Protein AF-A0AA88V898-F1 (afdb_monomer_lite)

Organism: NCBI:txid1293975

Sequence (210 aa):
MVSPIPRSALRLVSNISYLESFGISGSRLSALLRRQPRVVSQPESQLRESVSGALEMGFSADSKMFIHAFAVGSPTKYLYRKLDLFRSLGFLEAECMEMFRKAPTLLATGEEKLRIGVDFFMNTVKCEKTVLIRRPVCLMFSLEGRVIPRCRVIQILKAKRLLKKDSMFYTALFLGEREFLKEFVSEFRDDAEELMIAYKGLTCYTTSQE

Radius of gyration: 22.66 Å; chains: 1; bounding box: 51×41×85 Å

Structure (mmCIF, N/CA/C/O backbone):
data_AF-A0AA88V898-F1
#
_entry.id   AF-A0AA88V898-F1
#
loop_
_atom_site.group_PDB
_atom_site.id
_atom_site.type_symbol
_atom_site.label_atom_id
_atom_site.label_alt_id
_atom_site.label_comp_id
_atom_site.label_asym_id
_atom_site.label_entity_id
_atom_site.label_seq_id
_atom_site.pdbx_PDB_ins_code
_atom_site.Cartn_x
_atom_site.Cartn_y
_atom_site.Cartn_z
_atom_site.occupancy
_atom_site.B_iso_or_equiv
_atom_site.auth_seq_id
_atom_site.auth_comp_id
_atom_site.auth_asym_id
_atom_site.auth_atom_id
_atom_site.pdbx_PDB_model_num
ATOM 1 N N . MET A 1 1 ? 26.488 24.813 -39.186 1.00 47.84 1 MET A N 1
ATOM 2 C CA . MET A 1 1 ? 26.838 23.608 -38.402 1.00 47.84 1 MET A CA 1
ATOM 3 C C . MET A 1 1 ? 25.684 23.312 -37.467 1.00 47.84 1 MET A C 1
ATOM 5 O O . MET A 1 1 ? 25.323 24.189 -36.696 1.00 47.84 1 MET A O 1
ATOM 9 N N . VAL A 1 2 ? 25.065 22.138 -37.578 1.00 56.03 2 VAL A N 1
ATOM 10 C CA . VAL A 1 2 ? 24.037 21.699 -36.624 1.00 56.03 2 VAL A CA 1
ATOM 11 C C . VAL A 1 2 ? 24.766 21.220 -35.372 1.00 56.03 2 VAL A C 1
ATOM 13 O O . VAL A 1 2 ? 25.639 20.359 -35.467 1.00 56.03 2 VAL A O 1
ATOM 16 N N . SER A 1 3 ? 24.470 21.818 -34.221 1.00 58.81 3 SER A N 1
ATOM 17 C CA . SER A 1 3 ? 25.047 21.414 -32.937 1.00 58.81 3 SER A CA 1
ATOM 18 C C . SER A 1 3 ? 24.782 19.920 -32.685 1.00 58.81 3 SER A C 1
ATOM 20 O O . SER A 1 3 ? 23.669 19.464 -32.959 1.00 58.81 3 SER A O 1
ATOM 22 N N . PRO A 1 4 ? 25.752 19.141 -32.165 1.00 72.38 4 PRO A N 1
ATOM 23 C CA . PRO A 1 4 ? 25.534 17.726 -31.888 1.00 72.38 4 PRO A CA 1
ATOM 24 C C . PRO A 1 4 ? 24.364 17.550 -30.917 1.00 72.38 4 PRO A C 1
ATOM 26 O O . PRO A 1 4 ? 24.288 18.243 -29.900 1.00 72.38 4 PRO A O 1
ATOM 29 N N . ILE A 1 5 ? 23.464 16.610 -31.217 1.00 67.31 5 ILE A N 1
ATOM 30 C CA . ILE A 1 5 ? 22.347 16.280 -30.327 1.00 67.31 5 ILE A CA 1
ATOM 31 C C . ILE A 1 5 ? 22.932 15.860 -28.965 1.00 67.31 5 ILE A C 1
ATOM 33 O O . ILE A 1 5 ? 23.773 14.956 -28.919 1.00 67.31 5 ILE A O 1
ATOM 37 N N . PRO A 1 6 ? 22.511 16.480 -27.847 1.00 75.44 6 PRO A N 1
ATOM 38 C CA . PRO A 1 6 ? 23.005 16.113 -26.527 1.00 75.44 6 PRO A CA 1
ATOM 39 C C . PRO A 1 6 ? 22.798 14.620 -26.246 1.00 75.44 6 PRO A C 1
ATOM 41 O O . PRO A 1 6 ? 21.736 14.067 -26.534 1.00 75.44 6 PRO A O 1
ATOM 44 N N . ARG A 1 7 ? 23.775 13.956 -25.613 1.00 70.25 7 ARG A N 1
ATOM 45 C CA . ARG A 1 7 ? 23.677 12.524 -25.246 1.00 70.25 7 ARG A CA 1
ATOM 46 C C . ARG A 1 7 ? 22.417 12.194 -24.431 1.00 70.25 7 ARG A C 1
ATOM 48 O O . ARG A 1 7 ? 21.897 11.086 -24.521 1.00 70.25 7 ARG A O 1
ATOM 55 N N . SER A 1 8 ? 21.918 13.151 -23.649 1.00 69.81 8 SER A N 1
ATOM 56 C CA . SER A 1 8 ? 20.658 13.043 -22.904 1.00 69.81 8 SER A CA 1
ATOM 57 C C . SER A 1 8 ? 19.426 12.969 -23.811 1.00 69.81 8 SER A C 1
ATOM 59 O O . SER A 1 8 ? 18.510 12.205 -23.517 1.00 69.81 8 SER A O 1
ATOM 61 N N . ALA A 1 9 ? 19.412 13.706 -24.924 1.00 74.88 9 ALA A N 1
ATOM 62 C CA . ALA A 1 9 ? 18.326 13.679 -25.898 1.00 74.88 9 ALA A CA 1
ATOM 63 C C . ALA A 1 9 ? 18.324 12.370 -26.706 1.00 74.88 9 ALA A C 1
ATOM 65 O O . ALA A 1 9 ? 17.267 11.771 -26.880 1.00 74.88 9 ALA A O 1
ATOM 66 N N . LEU A 1 10 ? 19.499 11.861 -27.100 1.00 79.62 10 LEU A N 1
ATOM 67 C CA . LEU A 1 10 ? 19.616 10.546 -27.752 1.00 79.62 10 LEU A CA 1
ATOM 68 C C . LEU A 1 10 ? 19.124 9.405 -26.848 1.00 79.62 10 LEU A C 1
ATOM 70 O O . LEU A 1 10 ? 18.410 8.513 -27.301 1.00 79.62 10 LEU A O 1
ATOM 74 N N . ARG A 1 11 ? 19.451 9.460 -25.550 1.00 83.62 11 ARG A N 1
ATOM 75 C CA . ARG A 1 11 ? 18.963 8.487 -24.561 1.00 83.62 11 ARG A CA 1
ATOM 76 C C . ARG A 1 11 ? 17.444 8.508 -24.437 1.00 83.62 11 ARG A C 1
ATOM 78 O O . ARG A 1 11 ? 16.827 7.450 -24.401 1.00 83.62 11 ARG A O 1
ATOM 85 N N . LEU A 1 12 ? 16.851 9.699 -24.364 1.00 86.06 12 LEU A N 1
ATOM 86 C CA . LEU A 1 12 ? 15.404 9.843 -24.242 1.00 86.06 12 LEU A CA 1
ATOM 87 C C . LEU A 1 12 ? 14.685 9.221 -25.446 1.00 86.06 12 LEU A C 1
ATOM 89 O O . LEU A 1 12 ? 13.721 8.488 -25.256 1.00 86.06 12 LEU A O 1
ATOM 93 N N . VAL A 1 13 ? 15.188 9.457 -26.661 1.00 87.56 13 VAL A N 1
ATOM 94 C CA . VAL A 1 13 ? 14.638 8.863 -27.890 1.00 87.56 13 VAL A CA 1
ATOM 95 C C . VAL A 1 13 ? 14.748 7.333 -27.874 1.00 87.56 13 VAL A C 1
ATOM 97 O O . VAL A 1 13 ? 13.758 6.665 -28.162 1.00 87.56 13 VAL A O 1
ATOM 100 N N . SER A 1 14 ? 15.899 6.773 -27.473 1.00 89.19 14 SER A N 1
ATOM 101 C CA . SER A 1 14 ? 16.073 5.311 -27.345 1.00 89.19 14 SER A CA 1
ATOM 102 C C . SER A 1 14 ? 15.087 4.708 -26.340 1.00 89.19 14 SER A C 1
ATOM 104 O O . SER A 1 14 ? 14.377 3.751 -26.644 1.00 89.19 14 SER A O 1
ATOM 106 N N . ASN A 1 15 ? 14.972 5.318 -25.158 1.00 91.62 15 ASN A N 1
ATOM 107 C CA . ASN A 1 15 ? 14.080 4.853 -24.099 1.00 91.62 15 ASN A CA 1
ATOM 108 C C . ASN A 1 15 ? 12.597 4.949 -24.490 1.00 91.62 15 ASN A C 1
ATOM 110 O O . ASN A 1 15 ? 11.817 4.068 -24.133 1.00 91.62 15 ASN A O 1
ATOM 114 N N . ILE A 1 16 ? 12.204 5.997 -25.221 1.00 90.62 16 ILE A N 1
ATOM 115 C CA . ILE A 1 16 ? 10.847 6.128 -25.766 1.00 90.62 16 ILE A CA 1
ATOM 116 C C . ILE A 1 16 ? 10.574 5.008 -26.771 1.00 90.62 16 ILE A C 1
ATOM 118 O O . ILE A 1 16 ? 9.595 4.290 -26.598 1.00 90.62 16 ILE A O 1
ATOM 122 N N . SER A 1 17 ? 11.465 4.801 -27.744 1.00 91.19 17 SER A N 1
ATOM 123 C CA . SER A 1 17 ? 11.325 3.733 -28.745 1.00 91.19 17 SER A CA 1
ATOM 124 C C . SER A 1 17 ? 11.238 2.346 -28.094 1.00 91.19 17 SER A C 1
ATOM 126 O O . SER A 1 17 ? 10.381 1.529 -28.434 1.00 91.19 17 SER A O 1
ATOM 128 N N . TYR A 1 18 ? 12.056 2.104 -27.065 1.00 90.62 18 TYR A N 1
ATOM 129 C CA . TYR A 1 18 ? 11.977 0.887 -26.267 1.00 90.62 18 TYR A CA 1
ATOM 130 C C . TYR A 1 18 ? 10.599 0.727 -25.613 1.00 90.62 18 TYR A C 1
ATOM 132 O O . TYR A 1 18 ? 9.974 -0.313 -25.781 1.00 90.62 18 TYR A O 1
ATOM 140 N N . LEU A 1 19 ? 10.076 1.744 -24.926 1.00 88.69 19 LEU A N 1
ATOM 141 C CA . LEU A 1 19 ? 8.747 1.690 -24.302 1.00 88.69 19 LEU A CA 1
ATOM 142 C C . LEU A 1 19 ? 7.615 1.488 -25.325 1.00 88.69 19 LEU A C 1
ATOM 144 O O . LEU A 1 19 ? 6.673 0.736 -25.060 1.00 88.69 19 LEU A O 1
ATOM 148 N N . GLU A 1 20 ? 7.719 2.107 -26.500 1.00 89.69 20 GLU A N 1
ATOM 149 C CA . GLU A 1 20 ? 6.762 1.938 -27.598 1.00 89.69 20 GLU A CA 1
ATOM 150 C C . GLU A 1 20 ? 6.730 0.496 -28.114 1.00 89.69 20 GLU A C 1
ATOM 152 O O . GLU A 1 20 ? 5.644 -0.015 -28.390 1.00 89.69 20 GLU A O 1
ATOM 157 N N . SER A 1 21 ? 7.872 -0.202 -28.138 1.00 88.50 21 SER A N 1
ATOM 158 C CA . SER A 1 21 ? 7.927 -1.628 -28.501 1.00 88.50 21 SER A CA 1
ATOM 159 C C . SER A 1 21 ? 7.159 -2.549 -27.536 1.00 88.50 21 SER A C 1
ATOM 161 O O . SER A 1 21 ? 6.770 -3.648 -27.921 1.00 88.50 21 SER A O 1
ATOM 163 N N . PHE A 1 22 ? 6.866 -2.084 -26.314 1.00 80.19 22 PHE A N 1
ATOM 164 C CA . PHE A 1 22 ? 6.005 -2.764 -25.331 1.00 80.19 22 PHE A CA 1
ATOM 165 C C . PHE A 1 22 ? 4.571 -2.203 -25.304 1.00 80.19 22 PHE A C 1
ATOM 167 O O . PHE A 1 22 ? 3.823 -2.461 -24.362 1.00 80.19 22 PHE A O 1
ATOM 174 N N . GLY A 1 23 ? 4.175 -1.400 -26.298 1.00 83.31 23 GLY A N 1
ATOM 175 C CA . GLY A 1 23 ? 2.830 -0.819 -26.388 1.00 83.31 23 GLY A CA 1
ATOM 176 C C . GLY A 1 23 ? 2.601 0.408 -25.495 1.00 83.31 23 GLY A C 1
ATOM 177 O O . GLY A 1 23 ? 1.468 0.873 -25.343 1.00 83.31 23 GLY A O 1
ATOM 178 N N . ILE A 1 24 ? 3.654 0.976 -24.898 1.00 85.94 24 ILE A N 1
ATOM 179 C CA . ILE A 1 24 ? 3.558 2.167 -24.041 1.00 85.94 24 ILE A CA 1
ATOM 180 C C . ILE A 1 24 ? 3.788 3.412 -24.899 1.00 85.94 24 ILE A C 1
ATOM 182 O O . ILE A 1 24 ? 4.860 4.008 -24.896 1.00 85.94 24 ILE A O 1
ATOM 186 N N . SER A 1 25 ? 2.750 3.820 -25.626 1.00 87.81 25 SER A N 1
ATOM 187 C CA . SER A 1 25 ? 2.774 4.967 -26.541 1.00 87.81 25 SER A CA 1
ATOM 188 C C . SER A 1 25 ? 1.676 5.996 -26.219 1.00 87.81 25 SER A C 1
ATOM 190 O O . SER A 1 25 ? 0.873 5.828 -25.289 1.00 87.81 25 SER A O 1
ATOM 192 N N . GLY A 1 26 ? 1.669 7.120 -26.943 1.00 88.31 26 GLY A N 1
ATOM 193 C CA . GLY A 1 26 ? 0.605 8.129 -26.891 1.00 88.31 26 GLY A CA 1
ATOM 194 C C . GLY A 1 26 ? 0.291 8.655 -25.483 1.00 88.31 26 GLY A C 1
ATOM 195 O O . GLY A 1 26 ? 1.165 9.130 -24.752 1.00 88.31 26 GLY A O 1
ATOM 196 N N . SER A 1 27 ? -0.982 8.574 -25.080 1.00 87.19 27 SER A N 1
ATOM 197 C CA . SER A 1 27 ? -1.460 9.087 -23.787 1.00 87.19 27 SER A CA 1
ATOM 198 C C . SER A 1 27 ? -0.817 8.391 -22.581 1.00 87.19 27 SER A C 1
ATOM 200 O O . SER A 1 27 ? -0.650 9.014 -21.529 1.00 87.19 27 SER A O 1
ATOM 202 N N . ARG A 1 28 ? -0.399 7.128 -22.725 1.00 83.56 28 ARG A N 1
ATOM 203 C CA . ARG A 1 28 ? 0.266 6.359 -21.663 1.00 83.56 28 ARG A CA 1
ATOM 204 C C . ARG A 1 28 ? 1.696 6.815 -21.452 1.00 83.56 28 ARG A C 1
ATOM 206 O O . ARG A 1 28 ? 2.096 7.040 -20.311 1.00 83.56 28 ARG A O 1
ATOM 213 N N . LEU A 1 29 ? 2.434 6.999 -22.543 1.00 87.62 29 LEU A N 1
ATOM 214 C CA . LEU A 1 29 ? 3.777 7.562 -22.497 1.00 87.62 29 LEU A CA 1
ATOM 215 C C . LEU A 1 29 ? 3.742 8.985 -21.924 1.00 87.62 29 LEU A C 1
ATOM 217 O O . LEU A 1 29 ? 4.525 9.308 -21.034 1.00 87.62 29 LEU A O 1
ATOM 221 N N . SER A 1 30 ? 2.768 9.804 -22.337 1.00 88.38 30 SER A N 1
ATOM 222 C CA . SER A 1 30 ? 2.543 11.136 -21.756 1.00 88.38 30 SER A CA 1
ATOM 223 C C . SER A 1 30 ? 2.268 11.074 -20.246 1.00 88.38 30 SER A C 1
ATOM 225 O O . SER A 1 30 ? 2.824 11.858 -19.472 1.00 88.38 30 SER A O 1
ATOM 227 N N . ALA A 1 31 ? 1.448 10.120 -19.792 1.00 85.50 31 ALA A N 1
ATOM 228 C CA . ALA A 1 31 ? 1.181 9.917 -18.370 1.00 85.50 31 ALA A CA 1
ATOM 229 C C . ALA A 1 31 ? 2.435 9.475 -17.595 1.00 85.50 31 ALA A C 1
ATOM 231 O O . ALA A 1 31 ? 2.662 9.967 -16.487 1.00 85.50 31 ALA A O 1
ATOM 232 N N . LEU A 1 32 ? 3.256 8.592 -18.172 1.00 84.44 32 LEU A N 1
ATOM 233 C CA . LEU A 1 32 ? 4.527 8.152 -17.592 1.00 84.44 32 LEU A CA 1
ATOM 234 C C . LEU A 1 32 ? 5.517 9.317 -17.477 1.00 84.44 32 LEU A C 1
ATOM 236 O O . LEU A 1 32 ? 6.031 9.561 -16.389 1.00 84.44 32 LEU A O 1
ATOM 240 N N . LEU A 1 33 ? 5.712 10.088 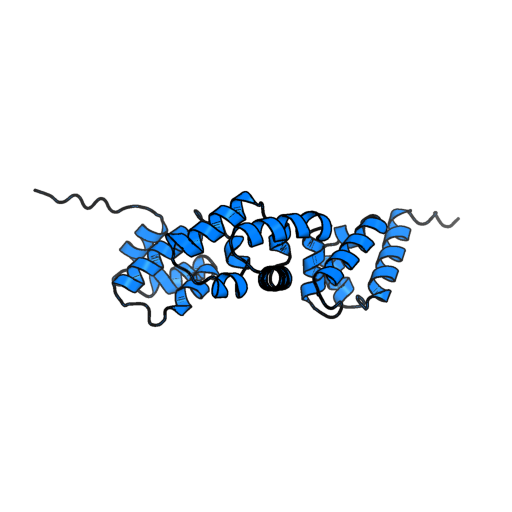-18.549 1.00 87.12 33 LEU A N 1
ATOM 241 C CA . LEU A 1 33 ? 6.582 11.269 -18.568 1.00 87.12 33 LEU A CA 1
ATOM 242 C C . LEU A 1 33 ? 6.156 12.318 -17.536 1.00 87.12 33 LEU A C 1
ATOM 244 O O . LEU A 1 33 ? 7.003 12.922 -16.885 1.00 87.12 33 LEU A O 1
ATOM 248 N N . ARG A 1 34 ? 4.847 12.511 -17.342 1.00 87.19 34 ARG A N 1
ATOM 249 C CA . ARG A 1 34 ? 4.314 13.463 -16.358 1.00 87.19 34 ARG A CA 1
ATOM 250 C C . ARG A 1 34 ? 4.505 12.994 -14.919 1.00 87.19 34 ARG A C 1
ATOM 252 O O . ARG A 1 34 ? 4.830 13.797 -14.052 1.00 87.19 34 ARG A O 1
ATOM 259 N N . ARG A 1 35 ? 4.243 11.714 -14.644 1.00 81.88 35 ARG A N 1
ATOM 260 C CA . ARG A 1 35 ? 4.259 11.171 -13.275 1.00 81.88 35 ARG A CA 1
ATOM 261 C C . ARG A 1 35 ? 5.658 10.784 -12.815 1.00 81.88 35 ARG A C 1
ATOM 263 O O . ARG A 1 35 ? 5.962 10.901 -11.634 1.00 81.88 35 ARG A O 1
ATOM 270 N N . GLN A 1 36 ? 6.474 10.267 -13.726 1.00 81.31 36 GLN A N 1
ATOM 271 C CA . GLN A 1 36 ? 7.766 9.657 -13.430 1.00 81.31 36 GLN A CA 1
ATOM 272 C C . GLN A 1 36 ? 8.790 9.975 -14.537 1.00 81.31 36 GLN A C 1
ATOM 274 O O . GLN A 1 36 ? 9.343 9.061 -15.151 1.00 81.31 36 GLN A O 1
ATOM 279 N N . PRO A 1 37 ? 9.108 11.263 -14.782 1.00 84.81 37 PRO A N 1
ATOM 280 C CA . PRO A 1 37 ? 10.052 11.656 -15.836 1.00 84.81 37 PRO A CA 1
ATOM 281 C C . PRO A 1 37 ? 11.432 11.005 -15.661 1.00 84.81 37 PRO A C 1
ATOM 283 O O . PRO A 1 37 ? 12.114 10.702 -16.638 1.00 84.81 37 PRO A O 1
ATOM 286 N N . ARG A 1 38 ? 11.819 10.725 -14.407 1.00 83.25 38 ARG A N 1
ATOM 287 C CA . ARG A 1 38 ? 13.090 10.075 -14.071 1.00 83.25 38 ARG A CA 1
ATOM 288 C C . ARG A 1 38 ? 13.240 8.703 -14.726 1.00 83.25 38 ARG A C 1
ATOM 290 O O . ARG A 1 38 ? 14.329 8.417 -15.209 1.00 83.25 38 ARG A O 1
ATOM 297 N N . VAL A 1 39 ? 12.164 7.920 -14.817 1.00 81.88 39 VAL A N 1
ATOM 298 C CA . VAL A 1 39 ? 12.181 6.564 -15.395 1.00 81.88 39 VAL A CA 1
ATOM 299 C C . VAL A 1 39 ? 12.580 6.604 -16.867 1.00 81.88 39 VAL A C 1
ATOM 301 O O . VAL A 1 39 ? 13.430 5.844 -17.311 1.00 81.88 39 VAL A O 1
ATOM 304 N N . VAL A 1 40 ? 12.041 7.563 -17.622 1.00 83.56 40 VAL A N 1
ATOM 305 C CA . VAL A 1 40 ? 12.319 7.676 -19.063 1.00 83.56 40 VAL A CA 1
ATOM 306 C C . VAL A 1 40 ? 13.704 8.285 -19.334 1.00 83.56 40 VAL A C 1
ATOM 308 O O . VAL A 1 40 ? 14.269 8.095 -20.405 1.00 83.56 40 VAL A O 1
ATOM 311 N N . SER A 1 41 ? 14.303 8.977 -18.360 1.00 84.31 41 SER A N 1
ATOM 312 C CA . SER A 1 41 ? 15.663 9.542 -18.462 1.00 84.31 41 SER A CA 1
ATOM 313 C C . SER A 1 41 ? 16.789 8.640 -17.922 1.00 84.31 41 SER A C 1
ATOM 315 O O . SER A 1 41 ? 17.974 8.977 -18.065 1.00 84.31 41 SER A O 1
ATOM 317 N N . GLN A 1 42 ? 16.441 7.516 -17.286 1.00 84.75 42 GLN A N 1
ATOM 318 C CA . GLN A 1 42 ? 17.398 6.568 -16.710 1.00 84.75 42 GLN A CA 1
ATOM 319 C C . GLN A 1 42 ? 18.274 5.907 -17.787 1.00 84.75 42 GLN A C 1
ATOM 321 O O . GLN A 1 42 ? 17.905 5.894 -18.964 1.00 84.75 42 GLN A O 1
ATOM 326 N N . PRO A 1 43 ? 19.445 5.356 -17.413 1.00 87.81 43 PRO A N 1
ATOM 327 C CA . PRO A 1 43 ? 20.198 4.472 -18.297 1.00 87.81 43 PRO A CA 1
ATOM 328 C C . PRO A 1 43 ? 19.296 3.367 -18.858 1.00 87.81 43 PRO A C 1
ATOM 330 O O . PRO A 1 43 ? 18.490 2.800 -18.124 1.00 87.81 43 PRO A O 1
ATOM 333 N N . GLU A 1 44 ? 19.451 3.053 -20.144 1.00 86.44 44 GLU A N 1
ATOM 334 C CA . GLU A 1 44 ? 18.592 2.090 -20.847 1.00 86.44 44 GLU A CA 1
ATOM 335 C C . GLU A 1 44 ? 18.550 0.720 -20.147 1.00 86.44 44 GLU A C 1
ATOM 337 O O . GLU A 1 44 ? 17.489 0.111 -20.040 1.00 86.44 44 GLU A O 1
ATOM 342 N N . SER A 1 45 ? 19.676 0.267 -19.585 1.00 85.94 45 SER A N 1
ATOM 343 C CA . SER A 1 45 ? 19.745 -0.966 -18.792 1.00 85.94 45 SER A CA 1
ATOM 344 C C . SER A 1 45 ? 18.793 -0.960 -17.592 1.00 85.94 45 SER A C 1
ATOM 346 O O . SER A 1 45 ? 18.072 -1.929 -17.381 1.00 85.94 45 SER A O 1
ATOM 348 N N . GLN A 1 46 ? 18.717 0.148 -16.849 1.00 84.62 46 GLN A N 1
ATOM 349 C CA . GLN A 1 46 ? 17.816 0.271 -15.699 1.00 84.62 46 GLN A CA 1
ATOM 350 C C . GLN A 1 46 ? 16.351 0.302 -16.134 1.00 84.62 46 GLN A C 1
ATOM 352 O O . GLN A 1 46 ? 15.497 -0.295 -15.479 1.00 84.62 46 GLN A O 1
ATOM 357 N N . LEU A 1 47 ? 16.046 0.970 -17.251 1.00 86.50 47 LEU A N 1
ATOM 358 C CA . LEU A 1 47 ? 14.694 0.970 -17.805 1.00 86.50 47 LEU A CA 1
ATOM 359 C C . LEU A 1 47 ? 14.264 -0.451 -18.196 1.00 86.50 47 LEU A C 1
ATOM 361 O O . LEU A 1 47 ? 13.160 -0.873 -17.854 1.00 86.50 47 LEU A O 1
ATOM 365 N N . ARG A 1 48 ? 15.156 -1.207 -18.847 1.00 86.69 48 ARG A N 1
ATOM 366 C CA . ARG A 1 48 ? 14.939 -2.613 -19.220 1.00 86.69 48 ARG A CA 1
ATOM 367 C C . ARG A 1 48 ? 14.713 -3.506 -18.002 1.00 86.69 48 ARG A C 1
ATOM 369 O O . ARG A 1 48 ? 13.755 -4.272 -17.994 1.00 86.69 48 ARG A O 1
ATOM 376 N N . GLU A 1 49 ? 15.521 -3.366 -16.952 1.00 84.56 49 GLU A N 1
ATOM 377 C CA . GLU A 1 49 ? 15.316 -4.081 -15.681 1.00 84.56 49 GLU A CA 1
ATOM 378 C C . GLU A 1 49 ? 13.958 -3.756 -15.051 1.00 84.56 49 GLU A C 1
ATOM 380 O O . GLU A 1 49 ? 13.265 -4.644 -14.556 1.00 84.56 49 GLU A O 1
ATOM 385 N N . SER A 1 50 ? 13.550 -2.487 -15.100 1.00 83.06 50 SER A N 1
ATOM 386 C CA . SER A 1 50 ? 12.270 -2.043 -14.544 1.00 83.06 50 SER A CA 1
ATOM 387 C C . SER A 1 50 ? 11.086 -2.650 -15.306 1.00 83.06 50 SER A C 1
ATOM 389 O O . SER A 1 50 ? 10.120 -3.105 -14.689 1.00 83.06 50 SER A O 1
ATOM 391 N N . VAL A 1 51 ? 11.170 -2.688 -16.643 1.00 85.19 51 VAL A N 1
ATOM 392 C CA . VAL A 1 51 ? 10.174 -3.333 -17.514 1.00 85.19 51 VAL A CA 1
ATOM 393 C C . VAL A 1 51 ? 10.140 -4.844 -17.273 1.00 85.19 51 VAL A C 1
ATOM 395 O O . VAL A 1 51 ? 9.055 -5.379 -17.053 1.00 85.19 51 VAL A O 1
ATOM 398 N N . SER A 1 52 ? 11.294 -5.521 -17.235 1.00 84.44 52 SER A N 1
ATOM 399 C CA . SER A 1 52 ? 11.375 -6.966 -16.952 1.00 84.44 52 SER A CA 1
ATOM 400 C C . SER A 1 52 ? 10.755 -7.301 -15.602 1.00 84.44 52 SER A C 1
ATOM 402 O O . SER A 1 52 ? 9.879 -8.155 -15.520 1.00 84.44 52 SER A O 1
ATOM 404 N N . GLY A 1 53 ? 11.109 -6.551 -14.555 1.00 82.19 53 GLY A N 1
ATOM 405 C CA . GLY A 1 53 ? 10.549 -6.753 -13.223 1.00 82.19 53 GLY A CA 1
ATOM 406 C C . GLY A 1 53 ? 9.036 -6.571 -13.174 1.00 82.19 53 GLY A C 1
ATOM 407 O O . GLY A 1 53 ? 8.344 -7.330 -12.500 1.00 82.19 53 GLY A O 1
ATOM 408 N N . ALA A 1 54 ? 8.492 -5.595 -13.905 1.00 84.00 54 ALA A N 1
ATOM 409 C CA . ALA A 1 54 ? 7.046 -5.433 -14.019 1.00 84.00 54 ALA A CA 1
ATOM 410 C C . ALA A 1 54 ? 6.384 -6.648 -14.699 1.00 84.00 54 ALA A C 1
ATOM 412 O O . ALA A 1 54 ? 5.347 -7.125 -14.237 1.00 84.00 54 ALA A O 1
ATOM 413 N N . LEU A 1 55 ? 6.989 -7.186 -15.755 1.00 84.06 55 LEU A N 1
ATOM 414 C CA . LEU A 1 55 ? 6.475 -8.369 -16.449 1.00 84.06 55 LEU A CA 1
ATOM 415 C C . LEU A 1 55 ? 6.568 -9.635 -15.584 1.00 84.06 55 LEU A C 1
ATOM 417 O O . LEU A 1 55 ? 5.584 -10.365 -15.482 1.00 84.06 55 LEU A O 1
ATOM 421 N N . GLU A 1 56 ? 7.692 -9.856 -14.900 1.00 82.44 56 GLU A N 1
ATOM 422 C CA . GLU A 1 56 ? 7.900 -10.972 -13.960 1.00 82.44 56 GLU A CA 1
ATOM 423 C C . GLU A 1 56 ? 6.880 -10.967 -12.819 1.00 82.44 56 GLU A C 1
ATOM 425 O O . GLU A 1 56 ? 6.397 -12.011 -12.388 1.00 82.44 56 GLU A O 1
ATOM 430 N N . MET A 1 57 ? 6.474 -9.780 -12.366 1.00 78.62 57 MET A N 1
ATOM 431 C CA . MET A 1 57 ? 5.411 -9.636 -11.373 1.00 78.62 57 MET A CA 1
ATOM 432 C C . MET A 1 57 ? 4.005 -9.939 -11.908 1.00 78.62 57 MET A C 1
ATOM 434 O O . MET A 1 57 ? 3.028 -9.856 -11.159 1.00 78.62 57 MET A O 1
ATOM 438 N N . GLY A 1 58 ? 3.876 -10.269 -13.192 1.00 82.69 58 GLY A N 1
ATOM 439 C CA . GLY A 1 58 ? 2.609 -10.571 -13.843 1.00 82.69 58 GLY A CA 1
ATOM 440 C C . GLY A 1 58 ? 1.785 -9.329 -14.172 1.00 82.69 58 GLY A C 1
ATOM 441 O O . GLY A 1 58 ? 0.560 -9.424 -14.301 1.00 82.69 58 GLY A O 1
ATOM 442 N N . PHE A 1 59 ? 2.407 -8.147 -14.280 1.00 84.00 59 PHE A N 1
ATOM 443 C CA . PHE A 1 59 ? 1.713 -6.998 -14.851 1.00 84.00 59 PHE A CA 1
ATOM 444 C C . PHE A 1 59 ? 1.626 -7.153 -16.367 1.00 84.00 59 PHE A C 1
ATOM 446 O O . PHE A 1 59 ? 2.636 -7.269 -17.053 1.00 84.00 59 PHE A O 1
ATOM 453 N N . SER A 1 60 ? 0.411 -7.061 -16.903 1.00 81.31 60 SER A N 1
ATOM 454 C CA . SER A 1 60 ? 0.239 -6.833 -18.336 1.00 81.31 60 SER A CA 1
ATOM 455 C C . SER A 1 60 ? 0.755 -5.437 -18.691 1.00 81.31 60 SER A C 1
ATOM 457 O O . SER A 1 60 ? 0.404 -4.460 -18.015 1.00 81.31 60 SER A O 1
ATOM 459 N N . ALA A 1 61 ? 1.533 -5.342 -19.773 1.00 75.69 61 ALA A N 1
ATOM 460 C CA . ALA A 1 61 ? 1.958 -4.072 -20.354 1.00 75.69 61 ALA A CA 1
ATOM 461 C C . ALA A 1 61 ? 0.758 -3.172 -20.691 1.00 75.69 61 ALA A C 1
ATOM 463 O O . ALA A 1 61 ? 0.866 -1.952 -20.608 1.00 75.69 61 ALA A O 1
ATOM 464 N N . ASP A 1 62 ? -0.427 -3.747 -20.924 1.00 77.31 62 ASP A N 1
ATOM 465 C CA . ASP A 1 62 ? -1.657 -3.005 -21.196 1.00 77.31 62 ASP A CA 1
ATOM 466 C C . ASP A 1 62 ? -2.327 -2.425 -19.941 1.00 77.31 62 ASP A C 1
ATOM 468 O O . ASP A 1 62 ? -3.171 -1.531 -20.039 1.00 77.31 62 ASP A O 1
ATOM 472 N N . SER A 1 63 ? -1.917 -2.840 -18.743 1.00 79.19 63 SER A N 1
ATOM 473 C CA . SER A 1 63 ? -2.509 -2.365 -17.493 1.00 79.19 63 SER A CA 1
ATOM 474 C C . SER A 1 63 ? -2.093 -0.933 -17.154 1.00 79.19 63 SER A C 1
ATOM 476 O O . SER A 1 63 ? -0.912 -0.585 -17.154 1.00 79.19 63 SER A O 1
ATOM 478 N N . LYS A 1 64 ? -3.048 -0.108 -16.703 1.00 77.19 64 LYS A N 1
ATOM 479 C CA . LYS A 1 64 ? -2.748 1.208 -16.100 1.00 77.19 64 LYS A CA 1
ATOM 480 C C . LYS A 1 64 ? -1.835 1.093 -14.871 1.00 77.19 64 LYS A C 1
ATOM 482 O O . LYS A 1 64 ? -1.124 2.044 -14.552 1.00 77.19 64 LYS A O 1
ATOM 487 N N . MET A 1 65 ? -1.836 -0.061 -14.198 1.00 79.12 65 MET A N 1
ATOM 488 C CA . MET A 1 65 ? -0.981 -0.317 -13.038 1.00 79.12 65 MET A CA 1
ATOM 489 C C . MET A 1 65 ? 0.482 -0.571 -13.420 1.00 79.12 65 MET A C 1
ATOM 491 O O . MET A 1 65 ? 1.361 -0.382 -12.585 1.00 79.12 65 MET A O 1
ATOM 495 N N . PHE A 1 66 ? 0.764 -0.905 -14.684 1.00 78.31 66 PHE A N 1
ATOM 496 C CA . PHE A 1 66 ? 2.124 -1.135 -15.179 1.00 78.31 66 PHE A CA 1
ATOM 497 C C . PHE A 1 66 ? 3.042 0.064 -14.899 1.00 78.31 66 PHE A C 1
ATOM 499 O O . PHE A 1 66 ? 4.150 -0.089 -14.400 1.00 78.31 66 PHE A O 1
ATOM 506 N N . ILE A 1 67 ? 2.529 1.287 -15.085 1.00 77.81 67 ILE A N 1
ATOM 507 C CA . ILE A 1 67 ? 3.280 2.524 -14.817 1.00 77.81 67 ILE A CA 1
ATOM 508 C C . ILE A 1 67 ? 3.649 2.670 -13.329 1.00 77.81 67 ILE A C 1
ATOM 510 O O . ILE A 1 67 ? 4.658 3.282 -12.982 1.00 77.81 67 ILE A O 1
ATOM 514 N N . HIS A 1 68 ? 2.840 2.120 -12.425 1.00 77.12 68 HIS A N 1
ATOM 515 C CA . HIS A 1 68 ? 3.110 2.187 -10.993 1.00 77.12 68 HIS A CA 1
ATOM 516 C C . HIS A 1 68 ? 4.205 1.207 -10.552 1.00 77.12 68 HIS A C 1
ATOM 518 O O . HIS A 1 68 ? 4.838 1.463 -9.529 1.00 77.12 68 HIS A O 1
ATOM 524 N N . ALA A 1 69 ? 4.488 0.151 -11.323 1.00 76.88 69 ALA A N 1
ATOM 525 C CA . ALA A 1 69 ? 5.623 -0.733 -11.059 1.00 76.88 69 ALA A CA 1
ATOM 526 C C . ALA A 1 69 ? 6.964 0.013 -11.184 1.00 76.88 69 ALA A C 1
ATOM 528 O O . ALA A 1 69 ? 7.865 -0.200 -10.377 1.00 76.88 69 ALA A O 1
ATOM 529 N N . PHE A 1 70 ? 7.059 0.980 -12.103 1.00 74.88 70 PHE A N 1
ATOM 530 C CA . PHE A 1 70 ? 8.256 1.809 -12.274 1.00 74.88 70 PHE A CA 1
ATOM 531 C C . PHE A 1 70 ? 8.553 2.742 -11.093 1.00 74.88 70 PHE A C 1
ATOM 533 O O . PHE A 1 70 ? 9.700 3.140 -10.897 1.00 74.88 70 PHE A O 1
ATOM 540 N N . ALA A 1 71 ? 7.556 3.051 -10.253 1.00 68.56 71 ALA A N 1
ATOM 541 C CA . ALA A 1 71 ? 7.768 3.880 -9.064 1.00 68.56 71 ALA A CA 1
ATOM 542 C C . ALA A 1 71 ? 8.717 3.215 -8.050 1.00 68.56 71 ALA A C 1
ATOM 544 O O . ALA A 1 71 ? 9.287 3.890 -7.196 1.00 68.56 71 ALA A O 1
ATOM 545 N N . VAL A 1 72 ? 8.883 1.895 -8.146 1.00 68.44 72 VAL A N 1
ATOM 546 C CA . VAL A 1 72 ? 9.764 1.089 -7.292 1.00 68.44 72 VAL A CA 1
ATOM 547 C C . VAL A 1 72 ? 11.220 1.127 -7.796 1.00 68.44 72 VAL A C 1
ATOM 549 O O . VAL A 1 72 ? 12.130 0.638 -7.128 1.00 68.44 72 VAL A O 1
ATOM 552 N N . GLY A 1 73 ? 11.476 1.747 -8.954 1.00 68.69 73 GLY A N 1
ATOM 553 C CA . GLY A 1 73 ? 12.780 1.734 -9.609 1.00 68.69 73 GLY A CA 1
ATOM 554 C C . GLY A 1 73 ? 13.038 0.355 -10.198 1.00 68.69 73 GLY A C 1
ATOM 555 O O . GLY A 1 73 ? 12.550 0.070 -11.278 1.00 68.69 73 GLY A O 1
ATOM 556 N N . SER A 1 74 ? 13.737 -0.508 -9.459 1.00 70.00 74 SER A N 1
ATOM 557 C CA . SER A 1 74 ? 13.986 -1.904 -9.842 1.00 70.00 74 SER A CA 1
ATOM 558 C C . SER A 1 74 ? 13.163 -2.834 -8.942 1.00 70.00 74 SER A C 1
ATOM 560 O O . SER A 1 74 ? 13.577 -3.116 -7.814 1.00 70.00 74 SER A O 1
ATOM 562 N N . PRO A 1 75 ? 11.969 -3.285 -9.376 1.00 67.38 75 PRO A N 1
ATOM 563 C CA . PRO A 1 75 ? 11.121 -4.145 -8.557 1.00 67.38 75 PRO A CA 1
ATOM 564 C C . PRO A 1 75 ? 11.795 -5.467 -8.181 1.00 67.38 75 PRO A C 1
ATOM 566 O O . PRO A 1 75 ? 11.658 -5.911 -7.043 1.00 67.38 75 PRO A O 1
ATOM 569 N N . THR A 1 76 ? 12.577 -6.054 -9.094 1.00 68.94 76 THR A N 1
ATOM 570 C CA . THR A 1 76 ? 13.292 -7.326 -8.889 1.00 68.94 76 THR A CA 1
ATOM 571 C C . THR A 1 76 ? 14.274 -7.260 -7.723 1.00 68.94 76 THR A C 1
ATOM 573 O O . THR A 1 76 ? 14.383 -8.219 -6.959 1.00 68.94 76 THR A O 1
ATOM 576 N N . LYS A 1 77 ? 14.913 -6.101 -7.503 1.00 74.25 77 LYS A N 1
ATOM 577 C CA . LYS A 1 77 ? 15.824 -5.86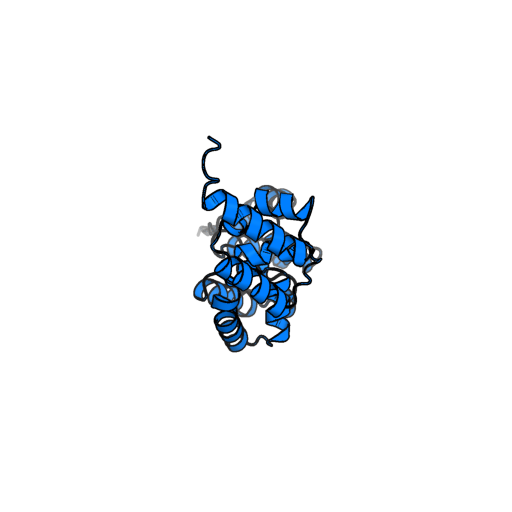2 -6.371 1.00 74.25 77 LYS A CA 1
ATOM 578 C C . LYS A 1 77 ? 15.166 -6.110 -5.012 1.00 74.25 77 LYS A C 1
ATOM 580 O O . LYS A 1 77 ? 15.834 -6.532 -4.069 1.00 74.25 77 LYS A O 1
ATOM 585 N N . TYR A 1 78 ? 13.878 -5.801 -4.895 1.00 82.06 78 TYR A N 1
ATOM 586 C CA . TYR A 1 78 ? 13.140 -5.900 -3.637 1.00 82.06 78 TYR A CA 1
ATOM 587 C C . TYR A 1 78 ? 12.229 -7.124 -3.592 1.00 82.06 78 TYR A C 1
ATOM 589 O O . TYR A 1 78 ? 11.936 -7.607 -2.502 1.00 82.06 78 TYR A O 1
ATOM 597 N N . LEU A 1 79 ? 11.803 -7.634 -4.750 1.00 86.69 79 LEU A N 1
ATOM 598 C CA . LEU A 1 79 ? 10.780 -8.667 -4.878 1.00 86.69 79 LEU A CA 1
ATOM 599 C C . LEU A 1 79 ? 11.063 -9.887 -4.002 1.00 86.69 79 LEU A C 1
ATOM 601 O O . LEU A 1 79 ? 10.256 -10.195 -3.131 1.00 86.69 79 LEU A O 1
ATOM 605 N N . TYR A 1 80 ? 12.219 -10.528 -4.170 1.00 89.12 80 TYR A N 1
ATOM 606 C CA . TYR A 1 80 ? 12.542 -11.762 -3.448 1.00 89.12 80 TYR A CA 1
ATOM 607 C C . TYR A 1 80 ? 12.617 -11.555 -1.932 1.00 89.12 80 TYR A C 1
ATOM 609 O O . TYR A 1 80 ? 11.992 -12.293 -1.179 1.00 89.12 80 TYR A O 1
ATOM 617 N N . ARG A 1 81 ? 13.244 -10.462 -1.477 1.00 92.94 81 ARG A N 1
ATOM 618 C CA . ARG A 1 81 ? 13.275 -10.103 -0.047 1.00 92.94 81 ARG A CA 1
ATOM 619 C C . ARG A 1 81 ? 11.876 -9.884 0.527 1.00 92.94 81 ARG A C 1
ATOM 621 O O . ARG A 1 81 ? 11.602 -10.242 1.669 1.00 92.94 81 ARG A O 1
ATOM 628 N N . LYS A 1 82 ? 10.976 -9.280 -0.254 1.00 93.69 82 LYS A N 1
ATOM 629 C CA . LYS A 1 82 ? 9.581 -9.074 0.152 1.00 93.69 82 LYS A CA 1
ATOM 630 C C . LYS A 1 82 ? 8.795 -10.374 0.154 1.00 93.69 82 LYS A C 1
ATOM 632 O O . LYS A 1 82 ? 8.015 -10.578 1.078 1.00 93.69 82 LYS A O 1
ATOM 637 N N . LEU A 1 83 ? 9.012 -11.246 -0.824 1.00 94.44 83 LEU A N 1
ATOM 638 C CA . LEU A 1 83 ? 8.426 -12.582 -0.838 1.00 94.44 83 LEU A CA 1
ATOM 639 C C . LEU A 1 83 ? 8.840 -13.371 0.402 1.00 94.44 83 LEU A C 1
ATOM 641 O O . LEU A 1 83 ? 7.966 -13.898 1.083 1.00 94.44 83 LEU A O 1
ATOM 645 N N . ASP A 1 84 ? 10.127 -13.376 0.747 1.00 95.75 84 ASP A N 1
ATOM 646 C CA . ASP A 1 84 ? 10.636 -14.081 1.926 1.00 95.75 84 ASP A CA 1
ATOM 647 C C . ASP A 1 84 ? 10.042 -13.525 3.226 1.00 95.75 84 ASP A C 1
ATOM 649 O O . ASP A 1 84 ? 9.584 -14.296 4.070 1.00 95.75 84 ASP A O 1
ATOM 653 N N . LEU A 1 85 ? 9.958 -12.195 3.357 1.00 97.31 85 LEU A N 1
ATOM 654 C CA . LEU A 1 85 ? 9.307 -11.545 4.497 1.00 97.31 85 LEU A CA 1
ATOM 655 C C . LEU A 1 85 ? 7.833 -11.947 4.631 1.00 97.31 85 LEU A C 1
ATOM 657 O O . LEU A 1 85 ? 7.386 -12.321 5.710 1.00 97.31 85 LEU A O 1
ATOM 661 N N . PHE A 1 86 ? 7.042 -11.842 3.562 1.00 97.00 86 PHE A N 1
ATOM 662 C CA . PHE A 1 86 ? 5.621 -12.181 3.648 1.00 97.00 86 PHE A CA 1
ATOM 663 C C . PHE A 1 86 ? 5.414 -13.689 3.845 1.00 97.00 86 PHE A C 1
ATOM 665 O O . PHE A 1 86 ? 4.515 -14.086 4.588 1.00 97.00 86 PHE A O 1
ATOM 672 N N . ARG A 1 87 ? 6.290 -14.532 3.285 1.00 97.06 87 ARG A N 1
ATOM 673 C CA . ARG A 1 87 ? 6.298 -15.977 3.538 1.00 97.06 87 ARG A CA 1
ATOM 674 C C . ARG A 1 87 ? 6.550 -16.282 5.014 1.00 97.06 87 ARG A C 1
ATOM 676 O O . ARG A 1 87 ? 5.808 -17.071 5.594 1.00 97.06 87 ARG A O 1
ATOM 683 N N . SER A 1 88 ? 7.510 -15.606 5.656 1.00 97.06 88 SER A N 1
ATOM 684 C CA . SER A 1 88 ? 7.746 -15.759 7.102 1.00 97.06 88 SER A CA 1
ATOM 685 C C . SER A 1 88 ? 6.575 -15.263 7.961 1.00 97.06 88 SER A C 1
ATOM 687 O O . SER A 1 88 ? 6.479 -15.619 9.129 1.00 97.06 88 SER A O 1
ATOM 689 N N . LEU A 1 89 ? 5.685 -14.447 7.390 1.00 96.31 89 LEU A N 1
ATOM 690 C CA . LEU A 1 89 ? 4.456 -13.953 8.018 1.00 96.31 89 LEU A CA 1
ATOM 691 C C . LEU A 1 89 ? 3.215 -14.801 7.673 1.00 96.31 89 LEU A C 1
ATOM 693 O O . LEU A 1 89 ? 2.096 -14.404 7.992 1.00 96.31 89 LEU A O 1
ATOM 697 N N . GLY A 1 90 ? 3.387 -15.959 7.024 1.00 95.88 90 GLY A N 1
ATOM 698 C CA . GLY A 1 90 ? 2.297 -16.901 6.737 1.00 95.88 90 GLY A CA 1
ATOM 699 C C . GLY A 1 90 ? 1.499 -16.613 5.458 1.00 95.88 90 GLY A C 1
ATOM 700 O O . GLY A 1 90 ? 0.380 -17.117 5.294 1.00 95.88 90 GLY A O 1
ATOM 701 N N . PHE A 1 91 ? 2.043 -15.806 4.545 1.00 97.69 91 PHE A N 1
ATOM 702 C CA . PHE A 1 91 ? 1.463 -15.595 3.218 1.00 97.69 91 PHE A CA 1
ATOM 703 C C . PHE A 1 91 ? 2.027 -16.595 2.208 1.00 97.69 91 PHE A C 1
ATOM 705 O O . PHE A 1 91 ? 3.213 -16.930 2.217 1.00 97.69 91 PHE A O 1
ATOM 712 N N . LEU A 1 92 ? 1.166 -17.053 1.306 1.00 97.25 92 LEU A N 1
ATOM 713 C CA . LEU A 1 92 ? 1.561 -17.832 0.142 1.00 97.25 92 LEU A CA 1
ATOM 714 C C . LEU A 1 92 ? 2.143 -16.901 -0.919 1.00 97.25 92 LEU A C 1
ATOM 716 O O . LEU A 1 92 ? 1.722 -15.757 -1.067 1.00 97.25 92 LEU A O 1
ATOM 720 N N . GLU A 1 93 ? 3.051 -17.421 -1.735 1.00 94.88 93 GLU A N 1
ATOM 721 C CA . GLU A 1 93 ? 3.671 -16.645 -2.809 1.00 94.88 93 GLU A CA 1
ATOM 722 C C . GLU A 1 93 ? 2.637 -16.037 -3.769 1.00 94.88 93 GLU A C 1
ATOM 724 O O . GLU A 1 93 ? 2.708 -14.852 -4.083 1.00 94.88 93 GLU A O 1
ATOM 729 N N . ALA A 1 94 ? 1.606 -16.798 -4.147 1.00 94.81 94 ALA A N 1
ATOM 730 C CA . ALA A 1 94 ? 0.517 -16.301 -4.987 1.00 94.81 94 ALA A CA 1
ATOM 731 C C . ALA A 1 94 ? -0.244 -15.117 -4.351 1.00 94.81 94 ALA A C 1
ATOM 733 O O . ALA A 1 94 ? -0.599 -14.166 -5.052 1.00 94.81 94 ALA A O 1
ATOM 734 N N . GLU A 1 95 ? -0.444 -15.140 -3.027 1.00 96.38 95 GLU A N 1
ATOM 735 C CA . GLU A 1 95 ? -1.079 -14.049 -2.274 1.00 96.38 95 GLU A CA 1
ATOM 736 C C . GLU A 1 95 ? -0.187 -12.799 -2.282 1.00 96.38 95 GLU A C 1
ATOM 738 O O . GLU A 1 95 ? -0.665 -11.687 -2.524 1.00 96.38 95 GLU A O 1
ATOM 743 N N . CYS A 1 96 ? 1.124 -12.975 -2.098 1.00 95.00 96 CYS A N 1
ATOM 744 C CA . CYS A 1 96 ? 2.101 -11.890 -2.179 1.00 95.00 96 CYS A CA 1
ATOM 745 C C . CYS A 1 96 ? 2.116 -11.250 -3.572 1.00 95.00 96 CYS A C 1
ATOM 747 O O . CYS A 1 96 ? 2.050 -10.026 -3.699 1.00 95.00 96 CYS A O 1
ATOM 749 N N . MET A 1 97 ? 2.144 -12.066 -4.628 1.00 92.06 97 MET A N 1
ATOM 750 C CA . MET A 1 97 ? 2.136 -11.580 -6.010 1.00 92.06 97 MET A CA 1
ATOM 751 C C . MET A 1 97 ? 0.836 -10.844 -6.346 1.00 92.06 97 MET A C 1
ATOM 753 O O . MET A 1 97 ? 0.846 -9.850 -7.074 1.00 92.06 97 MET A O 1
ATOM 757 N N . GLU A 1 98 ? -0.301 -11.277 -5.802 1.00 93.56 98 GLU A N 1
ATOM 758 C CA . GLU A 1 98 ? -1.546 -10.513 -5.885 1.00 93.56 98 GLU A CA 1
ATOM 759 C C . GLU A 1 98 ? -1.432 -9.154 -5.177 1.00 93.56 98 GLU A C 1
ATOM 761 O O . GLU A 1 98 ? -1.813 -8.127 -5.751 1.00 93.56 98 GLU A O 1
ATOM 766 N N . MET A 1 99 ? -0.872 -9.116 -3.967 1.00 94.62 99 MET A N 1
ATOM 767 C CA . MET A 1 99 ? -0.678 -7.873 -3.216 1.00 94.62 99 MET A CA 1
ATOM 768 C C . MET A 1 99 ? 0.223 -6.885 -3.957 1.00 94.62 99 MET A C 1
ATOM 770 O O . MET A 1 99 ? -0.140 -5.713 -4.089 1.00 94.62 99 MET A O 1
ATOM 774 N N . PHE A 1 100 ? 1.359 -7.340 -4.487 1.00 91.19 100 PHE A N 1
ATOM 775 C CA . PHE A 1 100 ? 2.285 -6.490 -5.239 1.00 91.19 100 PHE A CA 1
ATOM 776 C C . PHE A 1 100 ? 1.661 -5.982 -6.537 1.00 91.19 100 PHE A C 1
ATOM 778 O O . PHE A 1 100 ? 1.846 -4.816 -6.881 1.00 91.19 100 PHE A O 1
ATOM 785 N N . ARG A 1 101 ? 0.827 -6.788 -7.206 1.00 89.44 101 ARG A N 1
ATOM 786 C CA . ARG A 1 101 ? 0.063 -6.325 -8.374 1.00 89.44 101 ARG A CA 1
ATOM 787 C C . ARG A 1 101 ? -0.962 -5.246 -8.042 1.00 89.44 101 ARG A C 1
ATOM 789 O O . ARG A 1 101 ? -1.199 -4.353 -8.853 1.00 89.44 101 ARG A O 1
ATOM 796 N N . LYS A 1 102 ? -1.565 -5.288 -6.853 1.00 89.88 102 LYS A N 1
ATOM 797 C CA . LYS A 1 102 ? -2.519 -4.260 -6.401 1.00 89.88 102 LYS A CA 1
ATOM 798 C C . LYS A 1 102 ? -1.840 -3.014 -5.837 1.00 89.88 102 LYS A C 1
ATOM 800 O O . LYS A 1 102 ? -2.406 -1.928 -5.932 1.00 89.88 102 LYS A O 1
ATOM 805 N N . ALA A 1 103 ? -0.659 -3.164 -5.245 1.00 90.12 103 ALA A N 1
ATOM 806 C CA . ALA A 1 103 ? 0.114 -2.080 -4.652 1.00 90.12 103 ALA A CA 1
ATOM 807 C C . ALA A 1 103 ? 1.621 -2.272 -4.906 1.00 90.12 103 ALA A C 1
ATOM 809 O O . ALA A 1 103 ? 2.345 -2.668 -3.992 1.00 90.12 103 ALA A O 1
ATOM 810 N N . PRO A 1 104 ? 2.127 -1.946 -6.112 1.00 88.25 104 PRO A N 1
ATOM 811 C CA . PRO A 1 104 ? 3.545 -2.135 -6.432 1.00 88.25 104 PRO A CA 1
ATOM 812 C C . PRO A 1 104 ? 4.476 -1.385 -5.467 1.00 88.25 104 PRO A C 1
ATOM 814 O O . PRO A 1 104 ? 5.530 -1.882 -5.086 1.00 88.25 104 PRO A O 1
ATOM 817 N N . THR A 1 105 ? 4.047 -0.219 -4.978 1.00 87.56 105 THR A N 1
ATOM 818 C CA . THR A 1 105 ? 4.782 0.599 -3.998 1.00 87.56 105 THR A CA 1
ATOM 819 C C . THR A 1 105 ? 5.012 -0.092 -2.650 1.00 87.56 105 THR A C 1
ATOM 821 O O . THR A 1 105 ? 5.854 0.358 -1.873 1.00 87.56 105 THR A O 1
ATOM 824 N N . LEU A 1 106 ? 4.315 -1.197 -2.363 1.00 91.12 106 LEU A N 1
ATOM 825 C CA . LEU A 1 106 ? 4.568 -2.021 -1.181 1.00 91.12 106 LEU A CA 1
ATOM 826 C C . LEU A 1 106 ? 6.003 -2.574 -1.182 1.00 91.12 106 LEU A C 1
ATOM 828 O O . LEU A 1 106 ? 6.625 -2.672 -0.125 1.00 91.12 106 LEU A O 1
ATOM 832 N N . LEU A 1 107 ? 6.566 -2.840 -2.366 1.00 90.12 107 LEU A N 1
ATOM 833 C CA . LEU A 1 107 ? 7.945 -3.306 -2.527 1.00 90.12 107 LEU A CA 1
ATOM 834 C C . LEU A 1 107 ? 8.978 -2.293 -2.022 1.00 90.12 107 LEU A C 1
ATOM 836 O O . LEU A 1 107 ? 10.000 -2.681 -1.462 1.00 90.12 107 LEU 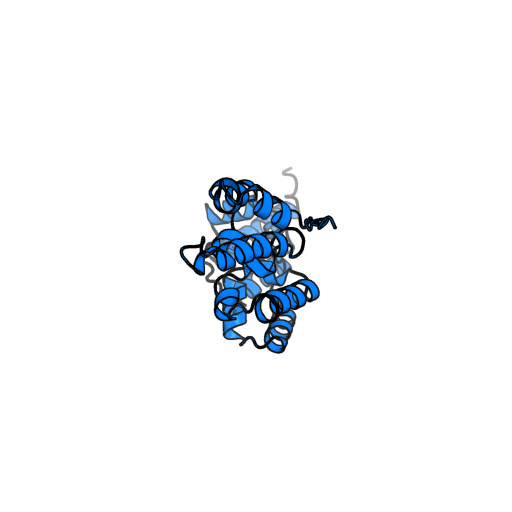A O 1
ATOM 840 N N . ALA A 1 108 ? 8.681 -1.000 -2.163 1.00 87.38 108 ALA A N 1
ATOM 841 C CA . ALA A 1 108 ? 9.536 0.087 -1.692 1.00 87.38 108 ALA A CA 1
ATOM 842 C C . ALA A 1 108 ? 9.357 0.396 -0.191 1.00 87.38 108 ALA A C 1
ATOM 844 O O . ALA A 1 108 ? 10.114 1.182 0.374 1.00 87.38 108 ALA A O 1
ATOM 845 N N . THR A 1 109 ? 8.357 -0.193 0.474 1.00 91.44 109 THR A N 1
ATOM 846 C CA . THR A 1 109 ? 8.104 0.043 1.906 1.00 91.44 109 THR A CA 1
ATOM 847 C C . THR A 1 109 ? 9.141 -0.697 2.752 1.00 91.44 109 THR A C 1
ATOM 849 O O . THR A 1 109 ? 9.514 -1.815 2.418 1.00 91.44 109 THR A O 1
ATOM 852 N N . GLY A 1 110 ? 9.622 -0.115 3.856 1.00 93.62 110 GLY A N 1
ATOM 853 C CA . GLY A 1 110 ? 10.589 -0.777 4.747 1.00 93.62 110 GLY A CA 1
ATOM 854 C C . GLY A 1 110 ? 10.072 -2.111 5.307 1.00 93.62 110 GLY A C 1
ATOM 855 O O . GLY A 1 110 ? 8.894 -2.228 5.633 1.00 93.62 110 GLY A O 1
ATOM 856 N N . GLU A 1 111 ? 10.938 -3.127 5.405 1.00 95.44 111 GLU A N 1
ATOM 857 C CA . GLU A 1 111 ? 10.566 -4.470 5.898 1.00 95.44 111 GLU A CA 1
ATOM 858 C C . GLU A 1 111 ? 10.029 -4.437 7.333 1.00 95.44 111 GLU A C 1
ATOM 860 O O . GLU A 1 111 ? 9.001 -5.049 7.604 1.00 95.44 111 GLU A O 1
ATOM 865 N N . GLU A 1 112 ? 10.660 -3.653 8.214 1.00 96.12 112 GLU A N 1
ATOM 866 C CA . GLU A 1 112 ? 10.219 -3.501 9.606 1.00 96.12 112 GLU A CA 1
ATOM 867 C C . GLU A 1 112 ? 8.796 -2.957 9.704 1.00 96.12 112 GLU A C 1
ATOM 869 O O . GLU A 1 112 ? 7.936 -3.530 10.365 1.00 96.12 112 GLU A O 1
ATOM 874 N N . LYS A 1 113 ? 8.508 -1.895 8.944 1.00 96.38 113 LYS A N 1
ATOM 875 C CA . LYS A 1 113 ? 7.172 -1.303 8.894 1.00 96.38 113 LYS A CA 1
ATOM 876 C C . LYS A 1 113 ? 6.117 -2.313 8.440 1.00 96.38 113 LYS A C 1
ATOM 878 O O . LYS A 1 113 ? 5.025 -2.341 8.998 1.00 96.38 113 LYS A O 1
ATOM 883 N N . LEU A 1 114 ? 6.429 -3.129 7.431 1.00 97.31 114 LEU A N 1
ATOM 884 C CA . LEU A 1 114 ? 5.506 -4.159 6.952 1.00 97.31 114 LEU A CA 1
ATOM 885 C C . LEU A 1 114 ? 5.277 -5.241 8.007 1.00 97.31 114 LEU A C 1
ATOM 887 O O . LEU A 1 114 ? 4.132 -5.632 8.208 1.00 97.31 114 LEU A O 1
ATOM 891 N N . ARG A 1 115 ? 6.333 -5.681 8.700 1.00 97.56 115 ARG A N 1
ATOM 892 C CA . ARG A 1 115 ? 6.234 -6.680 9.771 1.00 97.56 115 ARG A CA 1
ATOM 893 C C . ARG A 1 115 ? 5.327 -6.199 10.898 1.00 97.56 115 ARG A C 1
ATOM 895 O O . ARG A 1 115 ? 4.360 -6.883 11.217 1.00 97.56 115 ARG A O 1
ATOM 902 N N . ILE A 1 116 ? 5.592 -5.001 11.425 1.00 97.31 116 ILE A N 1
ATOM 903 C CA . ILE A 1 116 ? 4.782 -4.386 12.486 1.00 97.31 116 ILE A CA 1
ATOM 904 C C . ILE A 1 116 ? 3.339 -4.184 12.007 1.00 97.31 116 ILE A C 1
ATOM 906 O O . ILE A 1 116 ? 2.396 -4.471 12.737 1.00 97.31 116 ILE A O 1
ATOM 910 N N . GLY A 1 117 ? 3.144 -3.726 10.767 1.00 96.75 117 GLY A N 1
ATOM 911 C CA . GLY A 1 117 ? 1.811 -3.539 10.195 1.00 96.75 117 GLY A CA 1
ATOM 912 C C . GLY A 1 117 ? 1.014 -4.840 10.105 1.00 96.75 117 GLY A C 1
ATOM 913 O O . GLY A 1 117 ? -0.141 -4.877 10.525 1.00 96.75 117 GLY A O 1
ATOM 914 N N . VAL A 1 118 ? 1.618 -5.909 9.579 1.00 97.19 118 VAL A N 1
ATOM 915 C CA . VAL A 1 118 ? 0.971 -7.225 9.467 1.00 97.19 118 VAL A CA 1
ATOM 916 C C . VAL A 1 118 ? 0.616 -7.773 10.847 1.00 97.19 118 VAL A C 1
ATOM 918 O O . VAL A 1 118 ? -0.533 -8.169 11.049 1.00 97.19 118 VAL A O 1
ATOM 921 N N . ASP A 1 119 ? 1.557 -7.734 11.793 1.00 96.38 119 ASP A N 1
ATOM 922 C CA . ASP A 1 119 ? 1.329 -8.160 13.175 1.00 96.38 119 ASP A CA 1
ATOM 923 C C . ASP A 1 119 ? 0.180 -7.374 13.819 1.00 96.38 119 ASP A C 1
ATOM 925 O O . ASP A 1 119 ? -0.784 -7.960 14.308 1.00 96.38 119 ASP A O 1
ATOM 929 N N . PHE A 1 120 ? 0.190 -6.045 13.704 1.00 95.38 120 PHE A N 1
ATOM 930 C CA . PHE A 1 120 ? -0.873 -5.204 14.241 1.00 95.38 120 PHE A CA 1
ATOM 931 C C . PHE A 1 120 ? -2.250 -5.571 13.668 1.00 95.38 120 PHE A C 1
ATOM 933 O O . PHE A 1 120 ? -3.219 -5.727 14.414 1.00 95.38 120 PHE A O 1
ATOM 940 N N . PHE A 1 121 ? -2.370 -5.741 12.349 1.00 93.94 121 PHE A N 1
ATOM 941 C CA . PHE A 1 121 ? -3.658 -6.088 11.751 1.00 93.94 121 PHE A CA 1
ATOM 942 C C . PHE A 1 121 ? -4.116 -7.499 12.132 1.00 93.94 121 PHE A C 1
ATOM 944 O O . PHE A 1 121 ? -5.274 -7.670 12.514 1.00 93.94 121 PHE A O 1
ATOM 951 N N . MET A 1 122 ? -3.245 -8.501 12.042 1.00 94.25 122 MET A N 1
ATOM 952 C CA . MET A 1 122 ? -3.631 -9.900 12.250 1.00 94.25 122 MET A CA 1
ATOM 953 C C . MET A 1 122 ? -3.761 -10.257 13.734 1.00 94.25 122 MET A C 1
ATOM 955 O O . MET A 1 122 ? -4.713 -10.933 14.123 1.00 94.25 122 MET A O 1
ATOM 959 N N . ASN A 1 123 ? -2.857 -9.767 14.581 1.00 93.69 123 ASN A N 1
ATOM 960 C CA . ASN A 1 123 ? -2.766 -10.170 15.982 1.00 93.69 123 ASN A CA 1
ATOM 961 C C . ASN A 1 123 ? -3.439 -9.187 16.941 1.00 93.69 123 ASN A C 1
ATOM 963 O O . ASN A 1 123 ? -4.073 -9.649 17.891 1.00 93.69 123 ASN A O 1
ATOM 967 N N . THR A 1 124 ? -3.387 -7.878 16.684 1.00 90.69 124 THR A N 1
ATOM 968 C CA . THR A 1 124 ? -4.021 -6.871 17.559 1.00 90.69 124 THR A CA 1
ATOM 969 C C . THR A 1 124 ? -5.457 -6.579 17.138 1.00 90.69 124 THR A C 1
ATOM 971 O O . THR A 1 124 ? -6.375 -6.673 17.948 1.00 90.69 124 THR A O 1
ATOM 974 N N . VAL A 1 125 ? -5.681 -6.267 15.858 1.00 87.62 125 VAL A N 1
ATOM 975 C CA . VAL A 1 125 ? -7.024 -5.957 15.326 1.00 87.62 125 VAL A CA 1
ATOM 976 C C . VAL A 1 125 ? -7.838 -7.226 15.034 1.00 87.62 125 VAL A C 1
ATOM 978 O O . VAL A 1 125 ? -9.054 -7.141 14.879 1.00 87.62 125 VAL A O 1
ATOM 981 N N . LYS A 1 126 ? -7.191 -8.401 14.986 1.00 89.69 126 LYS A N 1
ATOM 982 C CA . LYS A 1 126 ? -7.809 -9.690 14.614 1.00 89.69 126 LYS A CA 1
ATOM 983 C C . LYS A 1 126 ? -8.453 -9.656 13.220 1.00 89.69 126 LYS A C 1
ATOM 985 O O . LYS A 1 126 ? -9.517 -10.219 12.986 1.00 89.69 126 LYS A O 1
ATOM 990 N N . CYS A 1 127 ? -7.804 -8.957 12.291 1.00 87.75 127 CYS A N 1
ATOM 991 C CA . CYS A 1 127 ? -8.206 -8.852 10.894 1.00 87.75 127 CYS A CA 1
ATOM 992 C C . CYS A 1 127 ? -7.854 -10.132 10.126 1.00 87.75 127 CYS A C 1
ATOM 994 O O . CYS A 1 127 ? -6.755 -10.671 10.268 1.00 87.75 127 CYS A O 1
ATOM 996 N N . GLU A 1 128 ? -8.754 -10.584 9.253 1.00 90.00 128 GLU A N 1
ATOM 997 C CA . GLU A 1 128 ? -8.473 -11.714 8.371 1.00 90.00 128 GLU A CA 1
ATOM 998 C C . GLU A 1 128 ? -7.381 -11.385 7.344 1.00 90.00 128 GLU A C 1
ATOM 1000 O O . GLU A 1 128 ? -7.378 -10.324 6.710 1.00 90.00 128 GLU A O 1
ATOM 1005 N N . LYS A 1 129 ? -6.501 -12.360 7.087 1.00 93.56 129 LYS A N 1
ATOM 1006 C CA . LYS A 1 129 ? -5.434 -12.262 6.077 1.00 93.56 129 LYS A CA 1
ATOM 1007 C C . LYS A 1 129 ? -5.963 -11.863 4.690 1.00 93.56 129 LYS A C 1
ATOM 1009 O O . LYS A 1 129 ? -5.354 -11.043 4.001 1.00 93.56 129 LYS A O 1
ATOM 1014 N N . THR A 1 130 ? -7.131 -12.385 4.306 1.00 92.69 130 THR A N 1
ATOM 1015 C CA . THR A 1 130 ? -7.826 -12.104 3.031 1.00 92.69 130 THR A CA 1
ATOM 1016 C C . THR A 1 130 ? -8.034 -10.609 2.789 1.00 92.69 130 THR A C 1
ATOM 1018 O O . THR A 1 130 ? -8.008 -10.130 1.651 1.00 92.69 130 THR A O 1
ATOM 1021 N N . VAL A 1 131 ? -8.192 -9.831 3.855 1.00 90.06 131 VAL A N 1
ATOM 1022 C CA . VAL A 1 131 ? -8.398 -8.393 3.761 1.00 90.06 131 VAL A CA 1
ATOM 1023 C C . VAL A 1 131 ? -7.100 -7.676 3.411 1.00 90.06 131 VAL A C 1
ATOM 1025 O O . VAL A 1 131 ? -7.117 -6.806 2.535 1.00 90.06 131 VAL A O 1
ATOM 1028 N N . LEU A 1 132 ? -5.981 -8.058 4.028 1.00 93.56 132 LEU A N 1
ATOM 1029 C CA . LEU A 1 132 ? -4.665 -7.506 3.694 1.00 93.56 132 LEU A CA 1
ATOM 1030 C C . LEU A 1 132 ? -4.316 -7.788 2.229 1.00 93.56 132 LEU A C 1
ATOM 1032 O O . LEU A 1 132 ? -3.854 -6.890 1.526 1.00 93.56 132 LEU A O 1
ATOM 1036 N N . ILE A 1 133 ? -4.666 -8.978 1.733 1.00 95.38 133 ILE A N 1
ATOM 1037 C CA . ILE A 1 133 ? -4.510 -9.353 0.318 1.00 95.38 133 ILE A CA 1
ATOM 1038 C C . ILE A 1 133 ? -5.389 -8.480 -0.591 1.00 95.38 133 ILE A C 1
ATOM 1040 O O . ILE A 1 133 ? -4.974 -8.005 -1.653 1.00 95.38 133 ILE A O 1
ATOM 1044 N N . ARG A 1 134 ? -6.626 -8.204 -0.169 1.00 92.44 134 ARG A N 1
ATOM 1045 C CA . ARG A 1 134 ? -7.581 -7.394 -0.937 1.00 92.44 134 ARG A CA 1
ATOM 1046 C C . ARG A 1 134 ? -7.264 -5.892 -0.915 1.00 92.44 134 ARG A C 1
ATOM 1048 O O . ARG A 1 134 ? -7.682 -5.174 -1.835 1.00 92.44 134 ARG A O 1
ATOM 1055 N N . ARG A 1 135 ? -6.595 -5.400 0.130 1.00 91.75 135 ARG A N 1
ATOM 1056 C CA . ARG A 1 135 ? -6.323 -3.973 0.394 1.00 91.75 135 ARG A CA 1
ATOM 1057 C C . ARG A 1 135 ? -4.889 -3.740 0.915 1.00 91.75 135 ARG A C 1
ATOM 1059 O O . ARG A 1 135 ? -4.728 -3.092 1.948 1.00 91.75 135 ARG A O 1
ATOM 1066 N N . PRO A 1 136 ? -3.836 -4.161 0.190 1.00 94.19 136 PRO A N 1
ATOM 1067 C CA . PRO A 1 136 ? -2.453 -4.147 0.691 1.00 94.19 136 PRO A CA 1
ATOM 1068 C C . PRO A 1 136 ? -1.917 -2.751 1.031 1.00 94.19 136 PRO A C 1
ATOM 1070 O O . PRO A 1 136 ? -1.036 -2.610 1.871 1.00 94.19 136 PRO A O 1
ATOM 1073 N N . VAL A 1 137 ? -2.490 -1.700 0.436 1.00 93.12 137 VAL A N 1
ATOM 1074 C CA . VAL A 1 137 ? -2.141 -0.297 0.717 1.00 93.12 137 VAL A CA 1
ATOM 1075 C C . VAL A 1 137 ? -2.312 0.069 2.199 1.00 93.12 137 VAL A C 1
ATOM 1077 O O . VAL A 1 137 ? -1.616 0.959 2.679 1.00 93.12 137 VAL A O 1
ATOM 1080 N N . CYS A 1 138 ? -3.174 -0.624 2.957 1.00 93.00 138 CYS A N 1
ATOM 1081 C CA . CYS A 1 138 ? -3.327 -0.347 4.389 1.00 93.00 138 CYS A CA 1
ATOM 1082 C C . CYS A 1 138 ? -2.025 -0.548 5.187 1.00 93.00 138 CYS A C 1
ATOM 1084 O O . CYS A 1 138 ? -1.780 0.198 6.132 1.00 93.00 138 CYS A O 1
ATOM 1086 N N . LEU A 1 139 ? -1.146 -1.458 4.747 1.00 95.31 139 LEU A N 1
ATOM 1087 C CA . LEU A 1 139 ? 0.170 -1.711 5.351 1.00 95.31 139 LEU A CA 1
ATOM 1088 C C . LEU A 1 139 ? 1.165 -0.557 5.131 1.00 95.31 139 LEU A C 1
ATOM 1090 O O . LEU A 1 139 ? 2.220 -0.501 5.759 1.00 95.31 139 LEU A O 1
ATOM 1094 N N . MET A 1 140 ? 0.846 0.377 4.234 1.00 93.88 140 MET A N 1
ATOM 1095 C CA . MET A 1 140 ? 1.672 1.551 3.955 1.00 93.88 140 MET A CA 1
ATOM 1096 C C . MET A 1 140 ? 1.267 2.773 4.788 1.00 93.88 140 MET A C 1
ATOM 1098 O O . MET A 1 140 ? 2.039 3.735 4.867 1.00 93.88 140 MET A O 1
ATOM 1102 N N . PHE A 1 141 ? 0.090 2.770 5.419 1.00 94.00 141 PHE A N 1
ATOM 1103 C CA . PHE A 1 141 ? -0.339 3.872 6.279 1.00 94.00 141 PHE A CA 1
ATOM 1104 C C . PHE A 1 141 ? 0.527 3.974 7.544 1.00 94.00 141 PHE A C 1
ATOM 1106 O O . PHE A 1 141 ? 1.222 3.033 7.922 1.00 94.00 141 PHE A O 1
ATOM 1113 N N . SER A 1 142 ? 0.554 5.155 8.166 1.00 93.88 142 SER A N 1
ATOM 1114 C CA . SER A 1 142 ? 1.150 5.305 9.499 1.00 93.88 142 SER A CA 1
ATOM 1115 C C . SER A 1 142 ? 0.237 4.630 10.515 1.00 93.88 142 SER A C 1
ATOM 1117 O O . SER A 1 142 ? -0.971 4.892 10.520 1.00 93.88 142 SER A O 1
ATOM 1119 N N . LEU A 1 143 ? 0.802 3.764 11.356 1.00 94.19 143 LEU A N 1
ATOM 1120 C CA . LEU A 1 143 ? 0.025 3.111 12.399 1.00 94.19 143 LEU A CA 1
ATOM 1121 C C . LEU A 1 143 ? -0.415 4.140 13.436 1.00 94.19 143 LEU A C 1
ATOM 1123 O O . LEU A 1 143 ? -1.604 4.282 13.694 1.00 94.19 143 LEU A O 1
ATOM 1127 N N . GLU A 1 144 ? 0.523 4.930 13.933 1.00 93.69 144 GLU A N 1
ATOM 1128 C CA . GLU A 1 144 ? 0.339 5.908 15.000 1.00 93.69 144 GLU A CA 1
ATOM 1129 C C . GLU A 1 144 ? -0.505 7.097 14.541 1.00 93.69 144 GLU A C 1
ATOM 1131 O O . GLU A 1 144 ? -1.413 7.523 15.245 1.00 93.69 144 GLU A O 1
ATOM 1136 N N . GLY A 1 145 ? -0.237 7.617 13.340 1.00 93.38 145 GLY A N 1
ATOM 1137 C CA . GLY A 1 145 ? -0.882 8.823 12.824 1.00 93.38 145 GLY A CA 1
ATOM 1138 C C . GLY A 1 145 ? -2.187 8.578 12.068 1.00 93.38 145 GLY A C 1
ATOM 1139 O O . GLY A 1 145 ? -2.881 9.533 11.733 1.00 93.38 145 GLY A O 1
ATOM 1140 N N . ARG A 1 146 ? -2.529 7.325 11.739 1.00 94.88 146 ARG A N 1
ATOM 1141 C CA . ARG A 1 146 ? -3.760 7.027 10.988 1.00 94.88 146 ARG A CA 1
ATOM 1142 C C . ARG A 1 146 ? -4.473 5.775 11.459 1.00 94.88 146 ARG A C 1
ATOM 1144 O O . ARG A 1 146 ? -5.660 5.852 11.751 1.00 94.88 146 ARG A O 1
ATOM 1151 N N . VAL A 1 147 ? -3.809 4.623 11.473 1.00 94.06 147 VAL A N 1
ATOM 1152 C CA . VAL A 1 147 ? -4.517 3.349 11.680 1.00 94.06 147 VAL A CA 1
ATOM 1153 C C . VAL A 1 147 ? -5.048 3.244 13.109 1.00 94.06 147 VAL A C 1
ATOM 1155 O O . VAL A 1 147 ? -6.251 3.094 13.287 1.00 94.06 147 VAL A O 1
ATOM 1158 N N . ILE A 1 148 ? -4.191 3.391 14.118 1.00 94.75 148 ILE A N 1
ATOM 1159 C CA . ILE A 1 148 ? -4.538 3.271 15.539 1.00 94.75 148 ILE A CA 1
ATOM 1160 C C . ILE A 1 148 ? -5.611 4.294 15.959 1.00 94.75 148 ILE A C 1
ATOM 1162 O O . ILE A 1 148 ? -6.616 3.856 16.523 1.00 94.75 148 ILE A O 1
ATOM 1166 N N . PRO A 1 149 ? -5.485 5.606 15.657 1.00 95.69 149 PRO A N 1
ATOM 1167 C CA . PRO A 1 149 ? -6.540 6.589 15.920 1.00 95.69 149 PRO A CA 1
ATOM 1168 C C . PRO A 1 149 ? -7.911 6.156 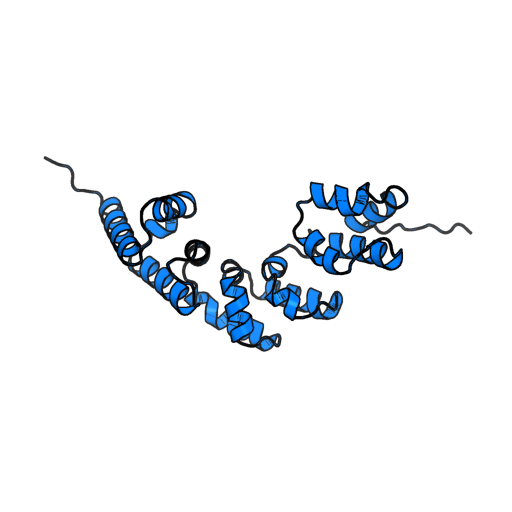15.403 1.00 95.69 149 PRO A C 1
ATOM 1170 O O . PRO A 1 149 ? -8.909 6.210 16.118 1.00 95.69 149 PRO A O 1
ATOM 1173 N N . ARG A 1 150 ? -7.958 5.662 14.162 1.00 94.75 150 ARG A N 1
ATOM 1174 C CA . ARG A 1 150 ? -9.206 5.241 13.522 1.00 94.75 150 ARG A CA 1
ATOM 1175 C C . ARG A 1 150 ? -9.723 3.926 14.100 1.00 94.75 150 ARG A C 1
ATOM 1177 O O . ARG A 1 150 ? -10.927 3.801 14.302 1.00 94.75 150 ARG A O 1
ATOM 1184 N N . CYS A 1 151 ? -8.841 2.981 14.434 1.00 92.31 151 CYS A N 1
ATOM 1185 C CA . CYS A 1 151 ? -9.208 1.744 15.126 1.00 92.31 151 CYS A CA 1
ATOM 1186 C C . CYS A 1 151 ? -9.938 2.028 16.442 1.00 92.31 151 CYS A C 1
ATOM 1188 O O . CYS A 1 151 ? -10.969 1.410 16.686 1.00 92.31 151 CYS A O 1
ATOM 1190 N N . ARG A 1 152 ? -9.442 2.970 17.256 1.00 93.69 152 ARG A N 1
ATOM 1191 C CA . ARG A 1 152 ? -10.054 3.330 18.548 1.00 93.69 152 ARG A CA 1
ATOM 1192 C C . ARG A 1 152 ? -11.487 3.828 18.379 1.00 93.69 152 ARG A C 1
ATOM 1194 O O . ARG A 1 152 ? -12.396 3.294 19.003 1.00 93.69 152 ARG A O 1
ATOM 1201 N N . VAL A 1 153 ? -11.694 4.784 17.470 1.00 94.81 153 VAL A N 1
ATOM 1202 C CA . VAL A 1 153 ? -13.030 5.305 17.127 1.00 94.81 153 VAL A CA 1
ATOM 1203 C C . VAL A 1 153 ? -13.958 4.165 16.703 1.00 94.81 153 VAL A C 1
ATOM 1205 O O . VAL A 1 153 ? -15.058 4.018 17.226 1.00 94.81 153 VAL A O 1
ATOM 1208 N N . ILE A 1 154 ? -13.497 3.303 15.794 1.00 92.19 154 ILE A N 1
ATOM 1209 C CA . ILE A 1 154 ? -14.305 2.192 15.278 1.00 92.19 154 ILE A CA 1
ATOM 1210 C C . ILE A 1 154 ? -14.634 1.179 16.381 1.00 92.19 154 ILE A C 1
ATOM 1212 O O . ILE A 1 154 ? -15.747 0.663 16.408 1.00 92.19 154 ILE A O 1
ATOM 1216 N N . GLN A 1 155 ? -13.703 0.895 17.294 1.00 90.25 155 GLN A N 1
ATOM 1217 C CA . GLN A 1 155 ? -13.932 -0.002 18.430 1.00 90.25 155 GLN A CA 1
ATOM 1218 C C . GLN A 1 155 ? -15.011 0.539 19.374 1.00 90.25 155 GLN A C 1
ATOM 1220 O O . GLN A 1 155 ? -15.906 -0.223 19.737 1.00 90.25 155 GLN A O 1
ATOM 1225 N N . ILE A 1 156 ? -14.987 1.837 19.700 1.00 93.50 156 ILE A N 1
ATOM 1226 C CA . ILE A 1 156 ? -16.033 2.483 20.513 1.00 93.50 156 ILE A CA 1
ATOM 1227 C C . ILE A 1 156 ? -17.387 2.378 19.810 1.00 93.50 156 ILE A C 1
ATOM 1229 O O . ILE A 1 156 ? -18.354 1.886 20.392 1.00 93.50 156 ILE A O 1
ATOM 1233 N N . LEU A 1 157 ? -17.451 2.746 18.528 1.00 92.88 157 LEU A N 1
ATOM 1234 C CA . LEU A 1 157 ? -18.696 2.665 17.765 1.00 92.88 157 LEU A CA 1
ATOM 1235 C C . LEU A 1 157 ? -19.230 1.225 17.659 1.00 92.88 157 LEU A C 1
ATOM 1237 O O . LEU A 1 157 ? -20.444 1.018 17.690 1.00 92.88 157 LEU A O 1
ATOM 1241 N N . LYS A 1 158 ? -18.353 0.216 17.547 1.00 89.38 158 LYS A N 1
ATOM 1242 C CA . LYS A 1 158 ? -18.748 -1.203 17.584 1.00 89.38 158 LYS A CA 1
ATOM 1243 C C . LYS A 1 158 ? -19.293 -1.602 18.953 1.00 89.38 158 LYS A C 1
ATOM 1245 O O . LYS A 1 158 ? -20.343 -2.237 19.007 1.00 89.38 158 LYS A O 1
ATOM 1250 N N . ALA A 1 159 ? -18.623 -1.214 20.038 1.00 91.38 159 ALA A N 1
ATOM 1251 C CA . ALA A 1 159 ? -19.062 -1.506 21.403 1.00 91.38 159 ALA A CA 1
ATOM 1252 C C . ALA A 1 159 ? -20.445 -0.899 21.695 1.00 91.38 159 ALA A C 1
ATOM 1254 O O . ALA A 1 159 ? -21.300 -1.562 22.279 1.00 91.38 159 ALA A O 1
ATOM 1255 N N . LYS A 1 160 ? -20.698 0.312 21.186 1.00 92.94 160 LYS A N 1
ATOM 1256 C CA . LYS A 1 160 ? -21.995 1.002 21.265 1.00 92.94 160 LYS A CA 1
ATOM 1257 C C . LYS A 1 160 ? -23.026 0.533 20.228 1.00 92.94 160 LYS A C 1
ATOM 1259 O O . LYS A 1 160 ? -24.149 1.023 20.221 1.00 92.94 160 LYS A O 1
ATOM 1264 N N . ARG A 1 161 ? -22.674 -0.423 19.356 1.00 91.06 161 ARG A N 1
ATOM 1265 C CA . ARG A 1 161 ? -23.524 -0.950 18.264 1.00 91.06 161 ARG A CA 1
ATOM 1266 C C . ARG A 1 161 ? -24.025 0.129 17.290 1.00 91.06 161 ARG A C 1
ATOM 1268 O O . ARG A 1 161 ? -25.074 -0.022 16.671 1.00 91.06 161 ARG A O 1
ATOM 1275 N N . LEU A 1 162 ? -23.247 1.196 17.122 1.00 89.12 162 LEU A N 1
ATOM 1276 C CA . LEU A 1 162 ? -23.559 2.332 16.250 1.00 89.12 162 LEU A CA 1
ATOM 1277 C C . LEU A 1 162 ? -23.137 2.094 14.790 1.00 89.12 162 LEU A C 1
ATOM 1279 O O . LEU A 1 162 ? -23.629 2.754 13.874 1.00 89.12 162 LEU A O 1
ATOM 1283 N N . LEU A 1 163 ? -22.251 1.122 14.541 1.00 83.69 163 LEU A N 1
ATOM 1284 C CA . LEU A 1 163 ? -21.865 0.728 13.186 1.00 83.69 163 LEU A CA 1
ATOM 1285 C C . LEU A 1 163 ? -22.805 -0.330 12.618 1.00 83.69 163 LEU A C 1
ATOM 1287 O O . LEU A 1 163 ? -22.953 -1.420 13.160 1.00 83.69 163 LEU A O 1
ATOM 1291 N N . LYS A 1 164 ? -23.368 -0.027 11.445 1.00 70.69 164 LYS A N 1
ATOM 1292 C CA . LYS A 1 164 ? -24.302 -0.913 10.736 1.00 70.69 164 LYS A CA 1
ATOM 1293 C C . LYS A 1 164 ? -23.622 -2.119 10.075 1.00 70.69 164 LYS A C 1
ATOM 1295 O O . LYS A 1 164 ? -24.309 -3.080 9.740 1.00 70.69 164 LYS A O 1
ATOM 1300 N N . LYS A 1 165 ? -22.309 -2.057 9.803 1.00 71.75 165 LYS A N 1
ATOM 1301 C CA . LYS A 1 165 ? -21.555 -3.109 9.092 1.00 71.75 165 LYS A CA 1
ATOM 1302 C C . LYS A 1 165 ? -20.092 -3.173 9.527 1.00 71.75 165 LYS A C 1
ATOM 1304 O O . LYS A 1 165 ? -19.408 -2.151 9.558 1.00 71.75 165 LYS A O 1
ATOM 1309 N N . ASP A 1 166 ? -19.565 -4.386 9.682 1.00 64.44 166 ASP A N 1
ATOM 1310 C CA . ASP A 1 166 ? -18.136 -4.618 9.948 1.00 64.44 166 ASP A CA 1
ATOM 1311 C C . ASP A 1 166 ? -17.213 -4.145 8.816 1.00 64.44 166 ASP A C 1
ATOM 1313 O O . ASP A 1 166 ? -16.068 -3.760 9.057 1.00 64.44 166 ASP A O 1
ATOM 1317 N N . SER A 1 167 ? -17.720 -4.088 7.579 1.00 63.97 167 SER A N 1
ATOM 1318 C CA . SER A 1 167 ? -16.971 -3.602 6.414 1.00 63.97 167 SER A CA 1
ATOM 1319 C C . SER A 1 167 ? -16.544 -2.134 6.521 1.00 63.97 167 SER A C 1
ATOM 1321 O O . SER A 1 167 ? -15.644 -1.715 5.791 1.00 63.97 167 SER A O 1
ATOM 1323 N N . MET A 1 168 ? -17.166 -1.352 7.412 1.00 74.38 168 MET A N 1
ATOM 1324 C CA . MET A 1 168 ? -16.866 0.072 7.591 1.00 74.38 168 MET A CA 1
ATOM 1325 C C . MET A 1 168 ? -15.454 0.314 8.126 1.00 74.38 168 MET A C 1
ATOM 1327 O O . MET A 1 168 ? -14.901 1.380 7.867 1.00 74.38 168 MET A O 1
ATOM 1331 N N . PHE A 1 169 ? -14.834 -0.677 8.780 1.00 76.38 169 PHE A N 1
ATOM 1332 C CA . PHE A 1 169 ? -13.463 -0.540 9.267 1.00 76.38 169 PHE A CA 1
ATOM 1333 C C . PHE A 1 169 ? -12.477 -0.236 8.134 1.00 76.38 169 PHE A C 1
ATOM 1335 O O . PHE A 1 169 ? -11.685 0.701 8.209 1.00 76.38 169 PHE A O 1
ATOM 1342 N N . TYR A 1 170 ? -12.565 -0.986 7.037 1.00 78.06 170 TYR A N 1
ATOM 1343 C CA . TYR A 1 170 ? -11.667 -0.783 5.904 1.00 78.06 170 TYR A CA 1
ATOM 1344 C C . TYR A 1 170 ? -11.966 0.523 5.189 1.00 78.06 170 TYR A C 1
ATOM 1346 O O . TYR A 1 170 ? -11.033 1.226 4.832 1.00 78.06 170 TYR A O 1
ATOM 1354 N N . THR A 1 171 ? -13.237 0.886 5.018 1.00 84.00 171 THR A N 1
ATOM 1355 C CA . THR A 1 171 ? -13.594 2.190 4.447 1.00 84.00 171 THR A CA 1
ATOM 1356 C C . THR A 1 171 ? -12.967 3.319 5.260 1.00 84.00 171 THR A C 1
ATOM 1358 O O . THR A 1 171 ? -12.272 4.164 4.697 1.00 84.00 171 THR A O 1
ATOM 1361 N N . ALA A 1 172 ? -13.097 3.261 6.586 1.00 89.44 172 ALA A N 1
ATOM 1362 C CA . ALA A 1 172 ? -12.562 4.263 7.491 1.00 89.44 172 ALA A CA 1
ATOM 1363 C C . ALA A 1 172 ? -11.050 4.469 7.337 1.00 89.44 172 ALA A C 1
ATOM 1365 O O . ALA A 1 172 ? -10.590 5.605 7.381 1.00 89.44 172 ALA A O 1
ATOM 1366 N N . LEU A 1 173 ? -10.256 3.417 7.103 1.00 90.31 173 LEU A N 1
ATOM 1367 C CA . LEU A 1 173 ? -8.802 3.548 6.921 1.00 90.31 173 LEU A CA 1
ATOM 1368 C C . LEU A 1 173 ? -8.399 4.287 5.637 1.00 90.31 173 LEU A C 1
ATOM 1370 O O . LEU A 1 173 ? -7.319 4.877 5.593 1.00 90.31 173 LEU A O 1
ATOM 1374 N N . PHE A 1 174 ? -9.242 4.264 4.604 1.00 90.69 174 PHE A N 1
ATOM 1375 C CA . PHE A 1 174 ? -8.937 4.843 3.292 1.00 90.69 174 PHE A CA 1
ATOM 1376 C C . PHE A 1 174 ? -9.498 6.254 3.094 1.00 90.69 174 PHE A C 1
ATOM 1378 O O . PHE A 1 174 ? -9.080 6.937 2.161 1.00 90.69 174 PHE A O 1
ATOM 1385 N N . LEU A 1 175 ? -10.396 6.712 3.969 1.00 93.44 175 LEU A N 1
ATOM 1386 C CA . LEU A 1 175 ? -10.912 8.079 3.927 1.00 93.44 175 LEU A CA 1
ATOM 1387 C C . LEU A 1 175 ? -9.812 9.1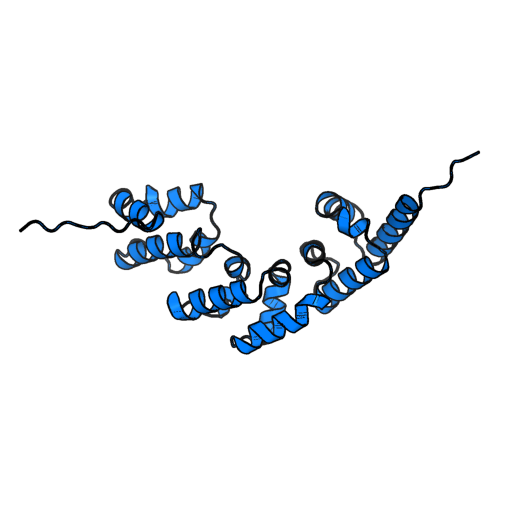17 4.189 1.00 93.44 175 LEU A C 1
ATOM 1389 O O . LEU A 1 175 ? -8.861 8.877 4.947 1.00 93.44 175 LEU A O 1
ATOM 1393 N N . GLY A 1 176 ? -9.958 10.303 3.599 1.00 94.38 176 GLY A N 1
ATOM 1394 C CA . GLY A 1 176 ? -9.201 11.473 4.033 1.00 94.38 176 GLY A CA 1
ATOM 1395 C C . GLY A 1 176 ? -9.534 11.820 5.487 1.00 94.38 176 GLY A C 1
ATOM 1396 O O . GLY A 1 176 ? -10.469 11.283 6.078 1.00 94.38 176 GLY A O 1
ATOM 1397 N N . GLU A 1 177 ? -8.711 12.653 6.122 1.00 95.44 177 GLU A N 1
ATOM 1398 C CA . GLU A 1 177 ? -8.930 13.015 7.528 1.00 95.44 177 GLU A CA 1
ATOM 1399 C C . GLU A 1 177 ? -10.275 13.716 7.736 1.00 95.44 177 GLU A C 1
ATOM 1401 O O . GLU A 1 177 ? -11.031 13.338 8.626 1.00 95.44 177 GLU A O 1
ATOM 1406 N N . ARG A 1 178 ? -10.608 14.674 6.865 1.00 96.38 178 ARG A N 1
ATOM 1407 C CA . ARG A 1 178 ? -11.870 15.416 6.925 1.00 96.38 178 ARG A CA 1
ATOM 1408 C C . ARG A 1 178 ? -13.076 14.490 6.796 1.00 96.38 178 ARG A C 1
ATOM 1410 O O . ARG A 1 178 ? -14.012 14.599 7.581 1.00 96.38 178 ARG A O 1
ATOM 1417 N N . GLU A 1 179 ? -13.058 13.601 5.809 1.00 95.50 179 GLU A N 1
ATOM 1418 C CA . GLU A 1 179 ? -14.150 12.665 5.551 1.00 95.50 179 GLU A CA 1
ATOM 1419 C C . GLU A 1 179 ? -14.290 11.666 6.698 1.00 95.50 179 GLU A C 1
ATOM 1421 O O . GLU A 1 179 ? -15.400 11.420 7.157 1.00 95.50 179 GLU A O 1
ATOM 1426 N N . PHE A 1 180 ? -13.170 11.157 7.222 1.00 95.94 180 PHE A N 1
ATOM 1427 C CA . PHE A 1 180 ? -13.185 10.276 8.385 1.00 95.94 180 PHE A CA 1
ATOM 1428 C C . PHE A 1 180 ? -13.815 10.961 9.605 1.00 95.94 180 PHE A C 1
ATOM 1430 O O . PHE A 1 180 ? -14.721 10.397 10.210 1.00 95.94 180 PHE A O 1
ATOM 1437 N N . LEU A 1 181 ? -13.371 12.173 9.953 1.00 96.00 181 LEU A N 1
ATOM 1438 C CA . LEU A 1 181 ? -13.914 12.903 11.102 1.00 96.00 181 LEU A CA 1
ATOM 1439 C C . LEU A 1 181 ? -15.395 13.222 10.916 1.00 96.00 181 LEU A C 1
ATOM 1441 O O . LEU A 1 181 ? -16.171 13.080 11.855 1.00 96.00 181 LEU A O 1
ATOM 1445 N N . LYS A 1 182 ? -15.809 13.594 9.705 1.00 95.25 182 LYS A N 1
ATOM 1446 C CA . LYS A 1 182 ? -17.223 13.804 9.412 1.00 95.25 182 LYS A CA 1
ATOM 1447 C C . LYS A 1 182 ? -18.019 12.520 9.659 1.00 95.25 182 LYS A C 1
ATOM 1449 O O . LYS A 1 182 ? -18.890 12.514 10.517 1.00 95.25 182 LYS A O 1
ATOM 1454 N N . GLU A 1 183 ? -17.686 11.440 8.954 1.00 92.81 183 GLU A N 1
ATOM 1455 C CA . GLU A 1 183 ? -18.492 10.212 8.902 1.00 92.81 183 GLU A CA 1
ATOM 1456 C C . GLU A 1 183 ? -18.433 9.356 10.173 1.00 92.81 183 GLU A C 1
ATOM 1458 O O . GLU A 1 183 ? -19.404 8.677 10.495 1.00 92.81 183 GLU A O 1
ATOM 1463 N N . PHE A 1 184 ? -17.301 9.350 10.880 1.00 93.81 184 PHE A N 1
ATOM 1464 C CA . PHE A 1 184 ? -17.064 8.454 12.019 1.00 93.81 184 PHE A CA 1
ATOM 1465 C C . PHE A 1 184 ? -16.990 9.174 13.364 1.00 93.81 184 PHE A C 1
ATOM 1467 O O . PHE A 1 184 ? -16.878 8.505 14.387 1.00 93.81 184 PHE A O 1
ATOM 1474 N N . VAL A 1 185 ? -17.050 10.507 13.380 1.00 94.81 185 VAL A N 1
ATOM 1475 C CA . VAL A 1 185 ? -17.051 11.293 14.622 1.00 94.81 185 VAL A CA 1
ATOM 1476 C C . VAL A 1 185 ? -18.250 12.238 14.653 1.00 94.81 185 VAL A C 1
ATOM 1478 O O . VAL A 1 185 ? -19.109 12.093 15.513 1.00 94.81 185 VAL A O 1
ATOM 1481 N N . SER A 1 186 ? -18.369 13.165 13.699 1.00 94.50 186 SER A N 1
ATOM 1482 C CA . SER A 1 186 ? -19.414 14.202 13.725 1.00 94.50 186 SER A CA 1
ATOM 1483 C C . SER A 1 186 ? -20.835 13.694 13.453 1.00 94.50 186 SER A C 1
ATOM 1485 O O . SER A 1 186 ? -21.785 14.284 13.964 1.00 94.50 186 SER A O 1
ATOM 1487 N N . GLU A 1 187 ? -21.006 12.628 12.665 1.00 92.44 187 GLU A N 1
ATOM 1488 C CA . GLU A 1 187 ? -22.330 12.022 12.433 1.00 92.44 187 GLU A CA 1
ATOM 1489 C C . GLU A 1 187 ? -22.938 11.427 13.719 1.00 92.44 187 GLU A C 1
ATOM 1491 O O . GLU A 1 187 ? -24.159 11.402 13.869 1.00 92.44 187 GLU A O 1
ATOM 1496 N N . PHE A 1 188 ? -22.108 11.009 14.679 1.00 92.81 188 PHE A N 1
ATOM 1497 C CA . PHE A 1 188 ? -22.537 10.466 15.970 1.00 92.81 188 PHE A CA 1
ATOM 1498 C C . PHE A 1 188 ? -22.574 11.580 17.017 1.00 92.81 188 PHE A C 1
ATOM 1500 O O . PHE A 1 188 ? -21.731 11.638 17.905 1.00 92.81 188 PHE A O 1
ATOM 1507 N N . ARG A 1 189 ? -23.529 12.508 16.871 1.00 93.19 189 ARG A N 1
ATOM 1508 C CA . ARG A 1 189 ? -23.581 13.766 17.645 1.00 93.19 189 ARG A CA 1
ATOM 1509 C C . ARG A 1 189 ? -23.487 13.565 19.158 1.00 93.19 189 ARG A C 1
ATOM 1511 O O . ARG A 1 189 ? -22.746 14.303 19.798 1.00 93.19 189 ARG A O 1
ATOM 1518 N N . ASP A 1 190 ? -24.180 12.560 19.688 1.00 95.81 190 ASP A N 1
ATOM 1519 C CA . ASP A 1 190 ? -24.229 12.274 21.127 1.00 95.81 190 ASP A CA 1
ATOM 1520 C C . ASP A 1 190 ? -22.905 11.694 21.664 1.00 95.81 190 ASP A C 1
ATOM 1522 O O . ASP A 1 190 ? -22.614 11.805 22.851 1.00 95.81 190 ASP A O 1
ATOM 1526 N N . ASP A 1 191 ? -22.069 11.128 20.788 1.00 95.56 191 ASP A N 1
ATOM 1527 C CA . ASP A 1 191 ? -20.794 10.482 21.127 1.00 95.56 191 ASP A CA 1
ATOM 1528 C C . ASP A 1 191 ? -19.571 11.252 20.588 1.00 95.56 191 ASP A C 1
ATOM 1530 O O . ASP A 1 191 ? -18.427 10.831 20.773 1.00 95.56 191 ASP A O 1
ATOM 1534 N N . ALA A 1 192 ? -19.783 12.373 19.892 1.00 94.88 192 ALA A N 1
ATOM 1535 C CA . ALA A 1 192 ? -18.754 13.034 19.090 1.00 94.88 192 ALA A CA 1
ATOM 1536 C C . ALA A 1 192 ? -17.535 13.475 19.917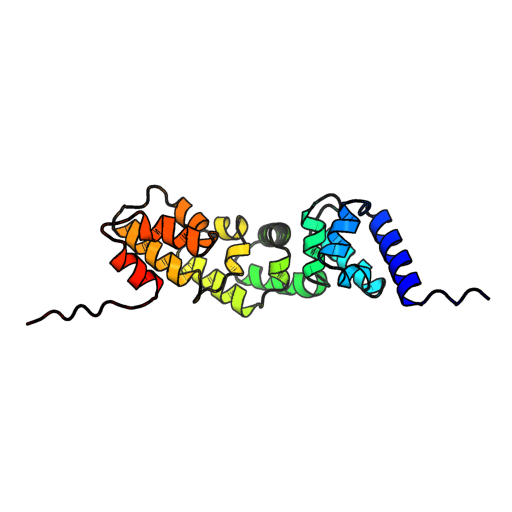 1.00 94.88 192 ALA A C 1
ATOM 1538 O O . ALA A 1 192 ? -16.403 13.399 19.433 1.00 94.88 192 ALA A O 1
ATOM 1539 N N . GLU A 1 193 ? -17.748 13.914 21.159 1.00 96.00 193 GLU A N 1
ATOM 1540 C CA . GLU A 1 193 ? -16.670 14.301 22.073 1.00 96.00 193 GLU A CA 1
ATOM 1541 C C . GLU A 1 193 ? -15.803 13.098 22.470 1.00 96.00 193 GLU A C 1
ATOM 1543 O O . GLU A 1 193 ? -14.585 13.134 22.284 1.00 96.00 193 GLU A O 1
ATOM 1548 N N . GLU A 1 194 ? -16.418 12.001 22.919 1.00 96.31 194 GLU A N 1
ATOM 1549 C CA . GLU A 1 194 ? -15.715 10.763 23.283 1.00 96.31 194 GLU A CA 1
ATOM 1550 C C . GLU A 1 194 ? -14.925 10.200 22.092 1.00 96.31 194 GLU A C 1
ATOM 1552 O O . GLU A 1 194 ? -13.743 9.861 22.209 1.00 96.31 194 GLU A O 1
ATOM 1557 N N . LEU A 1 195 ? -15.551 10.153 20.915 1.00 96.56 195 LEU A N 1
ATOM 1558 C CA . LEU A 1 195 ? -14.922 9.670 19.687 1.00 96.56 195 LEU A CA 1
ATOM 1559 C C . LEU A 1 195 ? -13.744 10.561 19.269 1.00 96.56 195 LEU A C 1
ATOM 1561 O O . LEU A 1 195 ? -12.706 10.053 18.838 1.00 96.56 195 LEU A O 1
ATOM 1565 N N . MET A 1 196 ? -13.860 11.882 19.428 1.00 96.69 196 MET A N 1
ATOM 1566 C CA . MET A 1 196 ? -12.768 12.815 19.143 1.00 96.69 196 MET A CA 1
ATOM 1567 C C . MET A 1 196 ? -11.599 12.647 20.119 1.00 96.69 196 MET A C 1
ATOM 1569 O O . MET A 1 196 ? -10.435 12.689 19.709 1.00 96.69 196 MET A O 1
ATOM 1573 N N . ILE A 1 197 ? -11.890 12.441 21.400 1.00 96.12 197 ILE A N 1
ATOM 1574 C CA . ILE A 1 197 ? -10.887 12.184 22.437 1.00 96.12 197 ILE A CA 1
ATOM 1575 C C . ILE A 1 197 ? -10.120 10.892 22.119 1.00 96.12 197 ILE A C 1
ATOM 1577 O O . ILE A 1 197 ? -8.885 10.901 22.044 1.00 96.12 197 ILE A O 1
ATOM 1581 N N . ALA A 1 198 ? -10.844 9.820 21.790 1.00 95.12 198 ALA A N 1
ATOM 1582 C CA . ALA A 1 198 ? -10.261 8.548 21.379 1.00 95.12 198 ALA A CA 1
ATOM 1583 C C . ALA A 1 198 ? -9.414 8.666 20.099 1.00 95.12 198 ALA A C 1
ATOM 1585 O O . ALA A 1 198 ? -8.319 8.094 20.029 1.00 95.12 198 ALA A O 1
ATOM 1586 N N . TYR A 1 199 ? -9.879 9.438 19.107 1.00 95.44 199 TYR A N 1
ATOM 1587 C CA . TYR A 1 199 ? -9.134 9.720 17.875 1.00 95.44 199 TYR A CA 1
ATOM 1588 C C . TYR A 1 199 ? -7.807 10.426 18.167 1.00 95.44 199 TYR A C 1
ATOM 1590 O O . TYR A 1 199 ? -6.760 9.999 17.684 1.00 95.44 199 TYR A O 1
ATOM 1598 N N . LYS A 1 200 ? -7.820 11.464 19.011 1.00 93.75 200 LYS A N 1
ATOM 1599 C CA . LYS A 1 200 ? -6.604 12.194 19.406 1.00 93.75 200 LYS A CA 1
ATOM 1600 C C . LYS A 1 200 ? -5.666 11.370 20.292 1.00 93.75 200 LYS A C 1
ATOM 1602 O O . LYS A 1 200 ? -4.527 11.773 20.502 1.00 93.75 200 LYS A O 1
ATOM 1607 N N . GLY A 1 201 ? -6.125 10.228 20.807 1.00 84.19 201 GLY A N 1
ATOM 1608 C CA . GLY A 1 201 ? -5.369 9.418 21.759 1.00 84.19 201 GLY A CA 1
ATOM 1609 C C . GLY A 1 201 ? -5.236 10.073 23.129 1.00 84.19 201 GLY A C 1
ATOM 1610 O O . GLY A 1 201 ? -4.332 9.719 23.879 1.00 84.19 201 GLY A O 1
ATOM 1611 N N . LEU A 1 202 ? -6.123 11.018 23.443 1.00 71.00 202 LEU A N 1
ATOM 1612 C CA . LEU A 1 202 ? -6.256 11.564 24.782 1.00 71.00 202 LEU A CA 1
ATOM 1613 C C . LEU A 1 202 ? -7.091 10.551 25.567 1.00 71.00 202 LEU A C 1
ATOM 1615 O O . LEU A 1 202 ? -8.174 10.177 25.139 1.00 71.00 202 LEU A O 1
ATOM 1619 N N . THR A 1 203 ? -6.586 10.026 26.674 1.00 51.09 203 THR A N 1
ATOM 1620 C CA . THR A 1 203 ? -7.422 9.249 27.593 1.00 51.09 203 THR A CA 1
ATOM 1621 C C . THR A 1 203 ? -8.168 10.233 28.485 1.00 51.09 203 THR A C 1
ATOM 1623 O O . THR A 1 203 ? -7.526 11.061 29.132 1.00 51.09 203 THR A O 1
ATOM 1626 N N . CYS A 1 204 ? -9.501 10.155 28.546 1.00 43.88 204 CYS A N 1
ATOM 1627 C CA . CYS A 1 204 ? -10.243 10.787 29.635 1.00 43.88 204 CYS A CA 1
ATOM 1628 C C . CYS A 1 204 ? -9.774 10.147 30.944 1.00 43.88 204 CYS A C 1
ATOM 1630 O O . CYS A 1 204 ? -10.141 9.011 31.236 1.00 43.88 204 CYS A O 1
ATOM 1632 N N . TYR A 1 205 ? -8.978 10.857 31.739 1.00 37.06 205 TYR A N 1
ATOM 1633 C CA . TYR A 1 205 ? -8.964 10.592 33.169 1.00 37.06 205 TYR A CA 1
ATOM 1634 C C . TYR A 1 205 ? -10.304 11.097 33.693 1.00 37.06 205 TYR A C 1
ATOM 1636 O O . TYR A 1 205 ? -10.483 12.291 33.921 1.00 37.06 205 TYR A O 1
ATOM 1644 N N . THR A 1 206 ? -11.286 10.207 33.809 1.00 40.34 206 THR A N 1
ATOM 1645 C CA . THR A 1 206 ? -12.431 10.480 34.669 1.00 40.34 206 THR A CA 1
ATOM 1646 C C . THR A 1 206 ? -11.904 10.437 36.094 1.00 40.34 206 THR A C 1
ATOM 1648 O O . THR A 1 206 ? -11.679 9.362 36.648 1.00 40.34 206 THR A O 1
ATOM 1651 N N . THR A 1 207 ? -11.642 11.609 36.666 1.00 35.91 207 THR A N 1
ATOM 1652 C CA . THR A 1 207 ? -11.505 11.760 38.110 1.00 35.91 207 THR A CA 1
ATOM 1653 C C . THR A 1 207 ? -12.860 11.402 38.710 1.00 35.91 207 THR A C 1
ATOM 1655 O O . THR A 1 207 ? -13.777 12.221 38.718 1.00 35.91 207 THR A O 1
ATOM 1658 N N . SER A 1 208 ? -13.013 10.155 39.147 1.00 36.72 208 SER A N 1
ATOM 1659 C CA . SER A 1 208 ? -14.072 9.797 40.080 1.00 36.72 208 SER A CA 1
ATOM 1660 C C . SER A 1 208 ? -13.788 10.556 41.371 1.00 36.72 208 SER A C 1
ATOM 1662 O O . SER A 1 208 ? -12.753 10.343 41.999 1.00 36.72 208 SER A O 1
ATOM 1664 N N . GLN A 1 209 ? -14.660 11.505 41.696 1.00 35.56 209 GLN A N 1
ATOM 1665 C CA . GLN A 1 209 ? -14.728 12.097 43.024 1.00 35.56 209 GLN A CA 1
ATOM 1666 C C . GLN A 1 209 ? -15.268 11.038 43.992 1.00 35.56 209 GLN A C 1
ATOM 1668 O O . GLN A 1 209 ? -16.355 10.507 43.765 1.00 35.56 209 GLN A O 1
ATOM 1673 N N . GLU A 1 210 ? -14.507 10.769 45.049 1.00 33.59 210 GLU A N 1
ATOM 1674 C CA . GLU A 1 210 ? -15.024 10.493 46.394 1.00 33.59 210 GLU A CA 1
ATOM 1675 C C . GLU A 1 210 ? -14.568 11.635 47.306 1.00 33.59 210 GLU A C 1
ATOM 1677 O O . GLU A 1 210 ? -13.418 12.106 47.118 1.00 33.59 210 GLU A O 1
#

Foldseek 3Di:
DPPPDPPQNVQLVVLQVVLVVLVCDDPNVVVLCVPPVVLSSDHSVQVVQLQVLLVVLVDRSPDPCSSVSCVLSRLVVQVVVQLVLVVVVVDDSVLSSLLCSVPVCVSVDDSVLLNVLSCCQCPVVVHDPVVCSVCVCLSVDDCVLALQLLSQLVVVCVVVVVDPDPVVSVVLRPDDPVVNLVPRAVVPVVCNVVSVCSSVVNDPPPPDDD

Secondary structure (DSSP, 8-state):
-PPPPPHHHHHHHHHHHHHHHTT--HHHHHHHHHH-HHHHHS-HHHHHHHHHHHHHTT--TTSTTHHHHGGGSSHHHHHHHHHHHHHHTT--HHHHHHHHHH-GGGGGS-HHHHHHHHHIIIIIS---HHHHHH-GGGGGS-IIIIIHHHHHHHHHHHHTT--S-TTHHHHHHHS-HHHHHIIIIITSGGGHHHHHHHHHT---------

pLDDT: mean 85.73, std 12.82, range [33.59, 97.69]

InterPro domains:
  IPR003690 Transcription termination factor, mitochondrial/chloroplastic [PF02536] (13-169)
  IPR003690 Transcription termination factor, mitochondrial/chloroplastic [PTHR13068] (11-187)
  IPR003690 Transcription termination factor, mitochondrial/chloroplastic [SM00733] (30-60)
  IPR003690 Transcription termination factor, mitochondrial/chloroplastic [SM00733] (97-128)
  IPR003690 Transcription termination factor, mitochondrial/chloroplastic [SM00733] (129-163)
  IPR038538 MTERF superfamily, mitochondrial/chloroplastic [G3DSA:1.25.70.10] (6-190)